Protein AF-A0A7C4DMG1-F1 (afdb_monomer_lite)

Secondary structure (DSSP, 8-state):
-EEEEEEEE-HHHH---SPEEE-SS--TT---SSGGG-TT---TT-EEEEEEEE------GGGSHHHHHHHHHHS-PPPPHHHHHHHHHHHHHHHHHHHHHHHHHHHHHHHHS-HHHHHHHHHHHHHHHHHHHHHHHHHHHHHHHTT----GGGGGHHHHHHHHHHHHHHHHHHHHHHHHH-TTHHHHHHHHHHHHHHHSTTSS-GGGS-HHHHHHHHT-TTHHHHHHHHIIIII-SPPPHHHHHHHHHHHHHHHHHHHHHHHHHHHHHTT--

Radius of gyration: 32.87 Å; chains: 1; bounding box: 74×51×90 Å

Structure (mmCIF, N/CA/C/O backbone):
data_AF-A0A7C4DMG1-F1
#
_entry.id   AF-A0A7C4DMG1-F1
#
loop_
_atom_site.group_PDB
_atom_site.id
_atom_site.type_symbol
_atom_site.label_atom_id
_atom_site.label_alt_id
_atom_site.label_comp_id
_atom_site.label_asym_id
_atom_site.label_entity_id
_atom_site.label_seq_id
_atom_site.pdbx_PDB_ins_code
_atom_site.Cartn_x
_atom_site.Cartn_y
_atom_site.Cartn_z
_atom_site.occupancy
_atom_site.B_iso_or_equiv
_atom_site.auth_seq_id
_atom_site.auth_comp_id
_atom_site.auth_asym_id
_atom_site.auth_atom_id
_atom_site.pdbx_PDB_model_num
ATOM 1 N N . LEU A 1 1 ? 40.667 8.056 -50.341 1.00 66.62 1 LEU A N 1
ATOM 2 C CA . LEU A 1 1 ? 41.515 8.395 -49.179 1.00 66.62 1 LEU A CA 1
ATOM 3 C C . LEU A 1 1 ? 42.950 8.459 -49.687 1.00 66.62 1 LEU A C 1
ATOM 5 O O . LEU A 1 1 ? 43.315 7.579 -50.448 1.00 66.62 1 LEU A O 1
ATOM 9 N N . ASN A 1 2 ? 43.738 9.471 -49.340 1.00 77.06 2 ASN A N 1
ATOM 10 C CA . ASN A 1 2 ? 45.193 9.436 -49.491 1.00 77.06 2 ASN A CA 1
ATOM 11 C C . ASN A 1 2 ? 45.777 9.441 -48.077 1.00 77.06 2 ASN A C 1
ATOM 13 O O . ASN A 1 2 ? 45.468 10.367 -47.337 1.00 77.06 2 ASN A O 1
ATOM 17 N N . ALA A 1 3 ? 46.514 8.411 -47.671 1.00 77.12 3 ALA A N 1
ATOM 18 C CA . ALA A 1 3 ? 46.942 8.217 -46.287 1.00 77.12 3 ALA A CA 1
ATOM 19 C C . ALA A 1 3 ? 48.420 7.824 -46.230 1.00 77.12 3 ALA A C 1
ATOM 21 O O . ALA A 1 3 ? 48.879 7.039 -47.059 1.00 77.12 3 ALA A O 1
ATOM 22 N N . LYS A 1 4 ? 49.146 8.369 -45.251 1.00 77.50 4 LYS A N 1
ATOM 23 C CA . LYS A 1 4 ? 50.531 8.018 -44.934 1.00 77.50 4 LYS A CA 1
ATOM 24 C C . LYS A 1 4 ? 50.594 7.566 -43.477 1.00 77.50 4 LYS A C 1
ATOM 26 O O . LYS A 1 4 ? 50.357 8.385 -42.587 1.00 77.50 4 LYS A O 1
ATOM 31 N N . ASP A 1 5 ? 50.871 6.277 -43.273 1.00 80.06 5 ASP A N 1
ATOM 32 C CA . ASP A 1 5 ? 50.997 5.616 -41.964 1.00 80.06 5 ASP A CA 1
ATOM 33 C C . ASP A 1 5 ? 49.835 5.946 -41.004 1.00 80.06 5 ASP A C 1
ATOM 35 O O . ASP A 1 5 ? 50.047 6.284 -39.838 1.00 80.06 5 ASP A O 1
ATOM 39 N N . LEU A 1 6 ? 48.596 5.941 -41.521 1.00 84.31 6 LEU A N 1
ATOM 40 C CA . LEU A 1 6 ? 47.415 6.403 -40.789 1.00 84.31 6 LEU A CA 1
ATOM 41 C C . LEU A 1 6 ? 46.847 5.297 -39.894 1.00 84.31 6 LEU A C 1
ATOM 43 O O . LEU A 1 6 ? 46.227 4.353 -40.379 1.00 84.31 6 LEU A O 1
ATOM 47 N N . PHE A 1 7 ? 46.955 5.489 -38.582 1.00 84.31 7 PHE A N 1
ATOM 48 C CA . PHE A 1 7 ? 46.347 4.628 -37.570 1.00 84.31 7 PHE A CA 1
ATOM 49 C C . PHE A 1 7 ? 45.184 5.344 -36.900 1.00 84.31 7 PHE A C 1
ATOM 51 O O . PHE A 1 7 ? 45.342 6.437 -36.349 1.00 84.31 7 PHE A O 1
ATOM 58 N N . VAL A 1 8 ? 44.011 4.715 -36.915 1.00 86.62 8 VAL A N 1
ATOM 59 C CA . VAL A 1 8 ? 42.783 5.287 -36.362 1.00 86.62 8 VAL A CA 1
ATOM 60 C C . VAL A 1 8 ? 42.225 4.368 -35.283 1.00 86.62 8 VAL A C 1
ATOM 62 O O . VAL A 1 8 ? 41.934 3.199 -35.523 1.00 86.62 8 VAL A O 1
ATOM 65 N N . SER A 1 9 ? 42.040 4.912 -34.083 1.00 86.44 9 SER A N 1
ATOM 66 C CA . SER A 1 9 ? 41.340 4.243 -32.992 1.00 86.44 9 SER A CA 1
ATOM 67 C C . SER A 1 9 ? 39.836 4.442 -33.142 1.00 86.44 9 SER A C 1
ATOM 69 O O . SER A 1 9 ? 39.337 5.569 -33.106 1.00 86.44 9 SER A O 1
ATOM 71 N N . GLN A 1 10 ? 39.112 3.334 -33.291 1.00 86.12 10 GLN A N 1
ATOM 72 C CA . GLN A 1 10 ? 37.651 3.300 -33.381 1.00 86.12 10 GLN A CA 1
ATOM 73 C C . GLN A 1 10 ? 36.997 2.788 -32.088 1.00 86.12 10 GLN A C 1
ATOM 75 O O . GLN A 1 10 ? 35.828 2.411 -32.101 1.00 86.12 10 GLN A O 1
ATOM 80 N N . ALA A 1 11 ? 37.719 2.833 -30.960 1.00 80.75 11 ALA A N 1
ATOM 81 C CA . ALA A 1 11 ? 37.277 2.288 -29.674 1.00 80.75 11 ALA A CA 1
ATOM 82 C C . ALA A 1 11 ? 35.900 2.804 -29.222 1.00 80.75 11 ALA A C 1
ATOM 84 O O . ALA A 1 11 ? 35.140 2.073 -28.599 1.00 80.75 11 ALA A O 1
ATOM 85 N N . MET A 1 12 ? 35.546 4.041 -29.581 1.00 74.19 12 MET A N 1
ATOM 8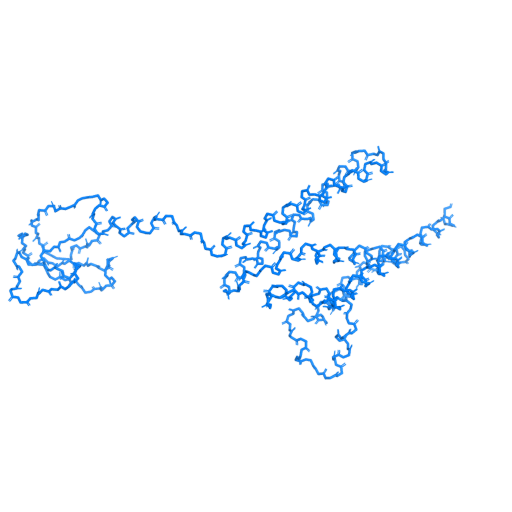6 C CA . MET A 1 12 ? 34.242 4.637 -29.263 1.00 74.19 12 MET A CA 1
ATOM 87 C C . MET A 1 12 ? 33.064 4.032 -30.045 1.00 74.19 12 MET A C 1
ATOM 89 O O . MET A 1 12 ? 31.924 4.176 -29.619 1.00 74.19 12 MET A O 1
ATOM 93 N N . LEU A 1 13 ? 33.319 3.391 -31.189 1.00 75.38 13 LEU A N 1
ATOM 94 C CA . LEU A 1 13 ? 32.296 2.837 -32.084 1.00 75.38 13 LEU A CA 1
ATOM 95 C C . LEU A 1 13 ? 32.261 1.303 -32.041 1.00 75.38 13 LEU A C 1
ATOM 97 O O . LEU A 1 13 ? 31.185 0.726 -32.150 1.00 75.38 13 LEU A O 1
ATOM 101 N N . THR A 1 14 ? 33.419 0.651 -31.893 1.00 76.12 14 THR A N 1
ATOM 102 C CA . THR A 1 14 ? 33.546 -0.819 -31.907 1.00 76.12 14 THR A CA 1
ATOM 103 C C . THR A 1 14 ? 33.810 -1.416 -30.524 1.00 76.12 14 THR A C 1
ATOM 105 O O . THR A 1 14 ? 33.612 -2.610 -30.330 1.00 76.12 14 THR A O 1
ATOM 108 N N . GLY A 1 15 ? 34.266 -0.614 -29.554 1.00 73.81 15 GLY A N 1
ATOM 109 C CA . GLY A 1 15 ? 34.735 -1.095 -28.248 1.00 73.81 15 GLY A CA 1
ATOM 110 C C . GLY A 1 15 ? 36.134 -1.725 -28.272 1.00 73.81 15 GLY A C 1
ATOM 111 O O . GLY A 1 15 ? 36.677 -2.056 -27.218 1.00 73.81 15 GLY A O 1
ATOM 112 N N . GLU A 1 16 ? 36.754 -1.863 -29.445 1.00 79.62 16 GLU A N 1
ATOM 113 C CA . GLU A 1 16 ? 38.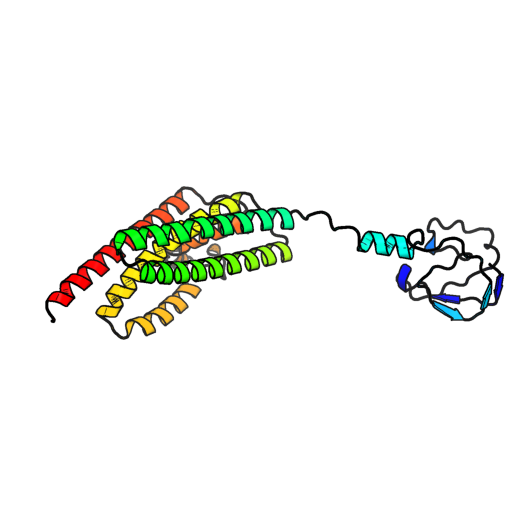086 -2.447 -29.582 1.00 79.62 16 GLU A CA 1
ATOM 114 C C . GLU A 1 16 ? 39.176 -1.392 -29.370 1.00 79.62 16 GLU A C 1
ATOM 116 O O . GLU A 1 16 ? 39.156 -0.306 -29.947 1.00 79.62 16 GLU A O 1
ATOM 121 N N . SER A 1 17 ? 40.156 -1.707 -28.521 1.00 78.44 17 SER A N 1
ATOM 122 C CA . SER A 1 17 ? 41.216 -0.757 -28.147 1.00 78.44 17 SER A CA 1
ATOM 123 C C . SER A 1 17 ? 42.386 -0.718 -29.135 1.00 78.44 17 SER A C 1
ATOM 125 O O . SER A 1 17 ? 43.244 0.156 -29.026 1.00 78.44 17 SER A O 1
ATOM 127 N N . ILE A 1 18 ? 42.441 -1.656 -30.084 1.00 83.44 18 ILE A N 1
ATOM 128 C CA . ILE A 1 18 ? 43.544 -1.773 -31.040 1.00 83.44 18 ILE A CA 1
ATOM 129 C C . ILE A 1 18 ? 43.292 -0.808 -32.210 1.00 83.44 18 ILE A C 1
ATOM 131 O O . ILE A 1 18 ? 42.245 -0.895 -32.852 1.00 83.44 18 ILE A O 1
ATOM 135 N N . PRO A 1 19 ? 44.214 0.130 -32.501 1.00 81.94 19 PRO A N 1
ATOM 136 C CA . PRO A 1 19 ? 44.080 1.016 -33.651 1.00 81.94 19 PRO A CA 1
ATOM 137 C C . PRO A 1 19 ? 44.127 0.236 -34.966 1.00 81.94 19 PRO A C 1
ATOM 139 O O . PRO A 1 19 ? 44.986 -0.624 -35.152 1.00 81.94 19 PRO A O 1
ATOM 142 N N . ILE A 1 20 ? 43.232 0.581 -35.890 1.00 83.31 20 ILE A N 1
ATOM 143 C CA . ILE A 1 20 ? 43.155 -0.031 -37.217 1.00 83.31 20 ILE A CA 1
ATOM 144 C C . ILE A 1 20 ? 43.922 0.858 -38.197 1.00 83.31 20 ILE A C 1
ATOM 146 O O . ILE A 1 20 ? 43.721 2.078 -38.232 1.00 83.31 20 ILE A O 1
ATOM 150 N N . GLU A 1 21 ? 44.799 0.250 -38.990 1.00 83.81 21 GLU A N 1
ATOM 151 C CA . GLU A 1 21 ? 45.528 0.933 -40.058 1.00 83.81 21 GLU A CA 1
ATOM 152 C C . GLU A 1 21 ? 44.601 1.218 -41.250 1.00 83.81 21 GLU A C 1
ATOM 154 O O . GLU A 1 21 ? 43.753 0.397 -41.608 1.00 83.81 21 GLU A O 1
ATOM 159 N N . LYS A 1 22 ? 44.721 2.410 -41.845 1.00 84.31 22 LYS A N 1
ATOM 160 C CA . LYS A 1 22 ? 43.879 2.846 -42.965 1.00 84.31 22 LYS A CA 1
ATOM 161 C C . LYS A 1 22 ? 44.688 3.009 -44.246 1.00 84.31 22 LYS A C 1
ATOM 163 O O . LYS A 1 22 ? 45.670 3.749 -44.281 1.00 84.31 22 LYS A O 1
ATOM 168 N N . PHE A 1 23 ? 44.206 2.396 -45.327 1.00 80.94 23 PHE A N 1
ATOM 169 C CA . PHE A 1 23 ? 44.880 2.370 -46.625 1.00 80.94 23 PHE A CA 1
ATOM 170 C C . PHE A 1 23 ? 44.145 3.204 -47.687 1.00 80.94 23 PHE A C 1
ATOM 172 O O . PHE A 1 23 ? 42.912 3.257 -47.709 1.00 80.94 23 PHE A O 1
ATOM 179 N N . PRO A 1 24 ? 44.878 3.853 -48.613 1.00 75.31 24 PRO A N 1
ATOM 180 C CA . PRO A 1 24 ? 44.281 4.640 -49.691 1.00 75.31 24 PRO A CA 1
ATOM 181 C C . PRO A 1 24 ? 43.518 3.789 -50.720 1.00 75.31 24 PRO A C 1
ATOM 183 O O . PRO A 1 24 ? 42.545 4.262 -51.310 1.00 75.31 24 PRO A O 1
ATOM 186 N N . VAL A 1 25 ? 43.935 2.533 -50.905 1.00 73.06 25 VAL A N 1
ATOM 187 C CA . VAL A 1 25 ? 43.300 1.525 -51.763 1.00 73.06 25 VAL A CA 1
ATOM 188 C C . VAL A 1 25 ? 43.102 0.267 -50.923 1.00 73.06 25 VAL A C 1
ATOM 190 O O . VAL A 1 25 ? 44.018 -0.134 -50.211 1.00 73.06 25 VAL A O 1
ATOM 193 N N . SER A 1 26 ? 41.914 -0.341 -50.988 1.00 65.62 26 SER A N 1
ATOM 194 C CA . SER A 1 26 ? 41.634 -1.581 -50.256 1.00 65.62 26 SER A CA 1
ATOM 195 C C . SER A 1 26 ? 42.612 -2.668 -50.709 1.00 65.62 26 SER A C 1
ATOM 197 O O . SER A 1 26 ? 42.692 -2.908 -51.919 1.00 65.62 26 SER A O 1
ATOM 199 N N . PRO A 1 27 ? 43.307 -3.362 -49.793 1.00 60.81 27 PRO A N 1
ATOM 200 C CA . PRO A 1 27 ? 44.018 -4.581 -50.142 1.00 60.81 27 PRO A CA 1
ATOM 201 C C . PRO A 1 27 ? 43.011 -5.549 -50.772 1.00 60.81 27 PRO A C 1
ATOM 203 O O . PRO A 1 27 ? 41.947 -5.825 -50.206 1.00 60.81 27 PRO A O 1
ATOM 206 N N . ALA A 1 28 ? 43.289 -5.974 -52.000 1.00 54.25 28 ALA A N 1
ATOM 207 C CA . ALA A 1 28 ? 42.405 -6.828 -52.774 1.00 54.25 28 ALA A CA 1
ATOM 208 C C . ALA A 1 28 ? 42.381 -8.233 -52.157 1.00 54.25 28 ALA A C 1
ATOM 210 O O . ALA A 1 28 ? 43.188 -9.054 -52.552 1.00 54.25 28 ALA A O 1
ATOM 211 N N . GLU A 1 29 ? 41.504 -8.471 -51.168 1.00 52.91 29 GLU A N 1
ATOM 212 C CA . GLU A 1 29 ? 40.994 -9.806 -50.773 1.00 52.91 29 GLU A CA 1
ATOM 213 C C . GLU A 1 29 ? 40.015 -9.799 -49.581 1.00 52.91 29 GLU A C 1
ATOM 215 O O . GLU A 1 29 ? 39.310 -10.784 -49.369 1.00 52.91 29 GLU A O 1
ATOM 220 N N . LYS A 1 30 ? 39.868 -8.700 -48.826 1.00 54.81 30 LYS A N 1
ATOM 221 C CA . LYS A 1 30 ? 38.923 -8.641 -47.694 1.00 54.81 30 LYS A CA 1
ATOM 222 C C . LYS A 1 30 ? 37.664 -7.840 -48.028 1.00 54.81 30 LYS A C 1
ATOM 224 O O . LYS A 1 30 ? 37.603 -6.631 -47.828 1.00 54.81 30 LYS A O 1
ATOM 229 N N . ARG A 1 31 ? 36.609 -8.521 -48.483 1.00 52.84 31 ARG A N 1
ATOM 230 C CA . ARG A 1 31 ? 35.235 -8.000 -48.363 1.00 52.84 31 ARG A CA 1
ATOM 231 C C . ARG A 1 31 ? 34.769 -8.230 -46.923 1.00 52.84 31 ARG A C 1
ATOM 233 O O . ARG A 1 31 ? 34.183 -9.271 -46.642 1.00 52.84 31 ARG A O 1
ATOM 240 N N . SER A 1 32 ? 35.064 -7.305 -46.007 1.00 58.31 32 SER A N 1
ATOM 241 C CA . SER A 1 32 ? 34.432 -7.362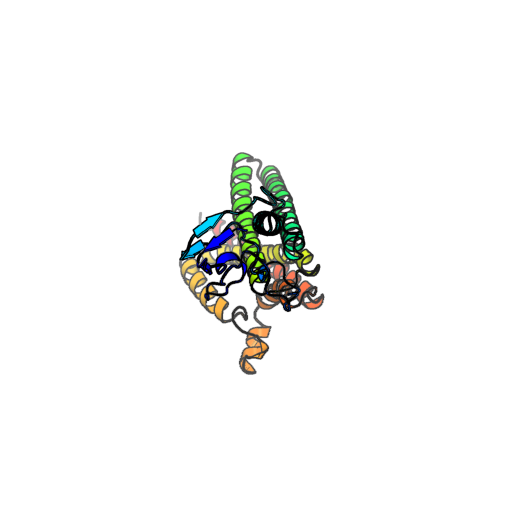 -44.681 1.00 58.31 32 SER A CA 1
ATOM 242 C C . SER A 1 32 ? 32.932 -7.077 -44.814 1.00 58.31 32 SER A C 1
ATOM 244 O O . SER A 1 32 ? 32.528 -6.189 -45.566 1.00 58.31 32 SER A O 1
ATOM 246 N N . ALA A 1 33 ? 32.110 -7.856 -44.108 1.00 59.31 33 ALA A N 1
ATOM 247 C CA . ALA A 1 33 ? 30.657 -7.690 -44.063 1.00 59.31 33 ALA A CA 1
ATOM 248 C C . ALA A 1 33 ? 30.229 -6.478 -43.214 1.00 59.31 33 ALA A C 1
ATOM 250 O O . ALA A 1 33 ? 29.132 -5.954 -43.401 1.00 59.31 33 ALA A O 1
ATOM 251 N N . ASN A 1 34 ? 31.101 -6.016 -42.312 1.00 68.88 34 ASN A N 1
ATOM 252 C CA . ASN A 1 34 ? 30.831 -4.897 -41.423 1.00 68.88 34 ASN A CA 1
ATOM 253 C C . ASN A 1 34 ? 31.410 -3.598 -41.979 1.00 68.88 34 ASN A C 1
ATOM 255 O O . ASN A 1 34 ? 32.587 -3.511 -42.325 1.00 68.88 34 ASN A O 1
ATOM 259 N N . ALA A 1 35 ? 30.582 -2.553 -41.998 1.00 71.56 35 ALA A N 1
ATOM 260 C CA . ALA A 1 35 ? 30.986 -1.230 -42.462 1.00 71.56 35 ALA A CA 1
ATOM 261 C C . ALA A 1 35 ? 32.134 -0.631 -41.622 1.00 71.56 35 ALA A C 1
ATOM 263 O O . ALA A 1 35 ? 32.981 0.069 -42.170 1.00 71.56 35 ALA A O 1
ATOM 264 N N . LEU A 1 36 ? 32.184 -0.924 -40.316 1.00 74.06 36 LEU A N 1
ATOM 265 C CA . LEU A 1 36 ? 33.188 -0.394 -39.382 1.00 74.06 36 LEU A CA 1
ATOM 266 C C . LEU A 1 36 ? 34.608 -0.938 -39.640 1.00 74.06 36 LEU A C 1
ATOM 268 O O . LEU A 1 36 ? 35.580 -0.207 -39.452 1.00 74.06 36 LEU A O 1
ATOM 272 N N . ASP A 1 37 ? 34.720 -2.146 -40.196 1.00 73.81 37 ASP A N 1
ATOM 273 C CA . ASP A 1 37 ? 36.000 -2.816 -40.474 1.00 73.81 37 ASP A CA 1
ATOM 274 C C . ASP A 1 37 ? 36.654 -2.349 -41.782 1.00 73.81 37 ASP A C 1
ATOM 276 O O . ASP A 1 37 ? 37.728 -2.817 -42.160 1.00 73.81 37 ASP A O 1
ATOM 280 N N . LEU A 1 38 ? 36.011 -1.441 -42.521 1.00 78.00 38 LEU A N 1
ATOM 281 C CA . LEU A 1 38 ? 36.540 -0.961 -43.790 1.00 78.00 38 LEU A CA 1
ATOM 282 C C . LEU A 1 38 ? 37.801 -0.120 -43.561 1.00 78.00 38 LEU A C 1
ATOM 284 O O . LEU A 1 38 ? 37.768 0.984 -43.009 1.00 78.00 38 LEU A O 1
ATOM 288 N N . GLU A 1 39 ? 38.929 -0.627 -44.050 1.00 79.56 39 GLU A N 1
ATOM 289 C CA . GLU A 1 39 ? 40.256 -0.004 -43.948 1.00 79.56 39 GLU A CA 1
ATOM 290 C C . GLU A 1 39 ? 40.397 1.265 -44.814 1.00 79.56 39 GLU A C 1
ATOM 292 O O . GLU A 1 39 ? 41.365 2.006 -44.691 1.00 79.56 39 GLU A O 1
ATOM 297 N N . THR A 1 40 ? 39.417 1.568 -45.668 1.00 79.75 40 THR A N 1
ATOM 298 C CA . THR A 1 40 ? 39.431 2.725 -46.582 1.00 79.75 40 THR A CA 1
ATOM 299 C C . THR A 1 40 ? 38.555 3.896 -46.118 1.00 79.75 40 THR A C 1
ATOM 301 O O . THR A 1 40 ? 38.576 4.961 -46.743 1.00 79.75 40 THR A O 1
ATOM 304 N N . ILE A 1 41 ? 37.792 3.725 -45.028 1.00 84.31 41 ILE A N 1
ATOM 305 C CA . ILE A 1 41 ? 36.821 4.703 -44.511 1.00 84.31 41 ILE A CA 1
ATOM 306 C C . ILE A 1 41 ? 37.172 5.105 -43.072 1.00 84.31 41 ILE A C 1
ATOM 308 O O . ILE A 1 41 ? 37.548 4.274 -42.240 1.00 84.31 41 ILE A O 1
ATOM 312 N N . CYS A 1 42 ? 37.008 6.397 -42.775 1.00 84.75 42 CYS A N 1
ATOM 313 C CA . CYS A 1 42 ? 37.133 6.966 -41.434 1.00 84.75 42 CYS A CA 1
ATOM 314 C C . CYS A 1 42 ? 35.758 7.418 -40.924 1.00 84.75 42 CYS A C 1
ATOM 316 O O . CYS A 1 42 ? 34.978 8.004 -41.676 1.00 84.75 42 CYS A O 1
ATOM 318 N N . PHE A 1 43 ? 35.477 7.182 -39.641 1.00 87.00 43 PHE A N 1
ATOM 319 C CA . PHE A 1 43 ? 34.194 7.507 -39.015 1.00 87.00 43 PHE A CA 1
ATOM 320 C C . PHE A 1 43 ? 34.329 8.676 -38.038 1.00 87.00 43 PHE A C 1
ATOM 322 O O . PHE A 1 43 ? 35.334 8.812 -37.338 1.00 87.00 43 PHE A O 1
ATOM 329 N N . MET A 1 44 ? 33.297 9.513 -37.955 1.00 81.75 44 MET A N 1
ATOM 330 C CA . MET A 1 44 ? 33.196 10.548 -36.925 1.00 81.75 44 MET A CA 1
ATOM 331 C C . MET A 1 44 ? 33.172 9.902 -35.528 1.00 81.75 44 MET A C 1
ATOM 333 O O . MET A 1 44 ? 32.455 8.926 -35.323 1.00 81.75 44 MET A O 1
ATOM 337 N N . GLY A 1 45 ? 33.957 10.431 -34.584 1.00 76.88 45 GLY A N 1
ATOM 338 C CA . GLY A 1 45 ? 34.127 9.844 -33.244 1.00 76.88 45 GLY A CA 1
ATOM 339 C C . GLY A 1 45 ? 35.302 8.864 -33.118 1.00 76.88 45 GLY A C 1
ATOM 340 O O . GLY A 1 45 ? 35.509 8.301 -32.047 1.00 76.88 45 GLY A O 1
ATOM 341 N N . SER A 1 46 ? 36.085 8.676 -34.184 1.00 86.12 46 SER A N 1
ATOM 342 C CA . SER A 1 46 ? 37.366 7.964 -34.133 1.00 86.12 46 SER A CA 1
ATOM 343 C C . SER A 1 46 ? 38.541 8.932 -33.947 1.00 86.12 46 SER A C 1
ATOM 345 O O . SER A 1 46 ? 38.496 10.067 -34.422 1.00 86.12 46 SER A O 1
ATOM 347 N N . ASN A 1 47 ? 39.587 8.490 -33.246 1.00 86.62 47 ASN A N 1
ATOM 348 C CA . ASN A 1 47 ? 40.769 9.302 -32.945 1.00 86.62 47 ASN A CA 1
ATOM 349 C C . ASN A 1 47 ? 41.951 8.874 -33.815 1.00 86.62 47 ASN A C 1
ATOM 351 O O . ASN A 1 47 ? 42.267 7.687 -33.892 1.00 86.62 47 ASN A O 1
ATOM 355 N N . VAL A 1 48 ? 42.637 9.834 -34.436 1.00 87.75 48 VAL A N 1
ATOM 356 C CA . VAL A 1 48 ? 43.884 9.567 -35.167 1.00 87.75 48 VAL A CA 1
ATOM 357 C C . VAL A 1 48 ? 45.008 9.369 -34.151 1.00 87.75 48 VAL A C 1
ATOM 359 O O . VAL A 1 48 ? 45.302 10.269 -33.370 1.00 87.75 48 VAL A O 1
ATOM 362 N N . VAL A 1 49 ? 45.611 8.182 -34.147 1.00 85.81 49 VAL A N 1
ATOM 363 C CA . VAL A 1 49 ? 46.708 7.813 -33.239 1.00 85.81 49 VAL A CA 1
ATOM 364 C C . VAL A 1 49 ? 48.058 8.195 -33.843 1.00 85.81 49 VAL A C 1
ATOM 366 O O . VAL A 1 49 ? 48.947 8.648 -33.128 1.00 85.81 49 VAL A O 1
ATOM 369 N N . SER A 1 50 ? 48.211 8.031 -35.158 1.00 84.06 50 SER A N 1
ATOM 370 C CA . SER A 1 50 ? 49.423 8.391 -35.898 1.00 84.06 50 SER A CA 1
ATOM 371 C C . SER A 1 50 ? 49.115 8.572 -37.387 1.00 84.06 50 SER A C 1
ATOM 373 O O . SER A 1 50 ? 48.116 8.043 -37.878 1.00 84.06 50 SER A O 1
ATOM 375 N N . GLY A 1 51 ? 49.976 9.310 -38.091 1.00 86.75 51 GLY A N 1
ATOM 376 C CA . GLY A 1 51 ? 49.916 9.514 -39.539 1.00 86.75 51 GLY A CA 1
ATOM 377 C C . GLY A 1 51 ? 49.123 10.738 -39.988 1.00 86.75 51 GLY A C 1
ATOM 378 O O . GLY A 1 51 ? 48.655 11.555 -39.193 1.00 86.75 51 GLY A O 1
ATOM 379 N N . SER A 1 52 ? 48.989 10.882 -41.304 1.00 83.12 52 SER A N 1
ATOM 380 C CA . SER A 1 52 ? 48.188 11.939 -41.920 1.00 83.12 52 SER A CA 1
ATOM 381 C C . SER A 1 52 ? 47.419 11.407 -43.118 1.00 83.12 52 SER A C 1
ATOM 383 O O . SER A 1 52 ? 47.857 10.485 -43.809 1.00 83.12 52 SER A O 1
ATOM 385 N N . ALA A 1 53 ? 46.239 11.975 -43.359 1.00 85.94 53 ALA A N 1
ATOM 386 C CA . ALA A 1 53 ? 45.424 11.588 -44.494 1.00 85.94 53 ALA A CA 1
ATOM 387 C C . ALA A 1 53 ? 44.597 12.746 -45.048 1.00 85.94 53 ALA A C 1
ATOM 389 O O . ALA A 1 53 ? 44.140 13.623 -44.319 1.00 85.94 53 ALA A O 1
ATOM 390 N N . THR A 1 54 ? 44.363 12.706 -46.355 1.00 84.88 54 THR A N 1
ATOM 391 C CA . THR A 1 54 ? 43.385 13.527 -47.060 1.00 84.88 54 THR A CA 1
ATOM 392 C C . THR A 1 54 ? 42.225 12.632 -47.484 1.00 84.88 54 THR A C 1
ATOM 394 O O . THR A 1 54 ? 42.395 11.658 -48.221 1.00 84.88 54 THR A O 1
ATOM 397 N N . ALA A 1 55 ? 41.029 12.948 -47.002 1.00 83.88 55 ALA A N 1
ATOM 398 C CA . ALA A 1 55 ? 39.814 12.187 -47.260 1.00 83.88 55 ALA A CA 1
ATOM 399 C C . ALA A 1 55 ? 38.757 13.073 -47.922 1.00 83.88 55 ALA A C 1
ATOM 401 O O . ALA A 1 55 ? 38.771 14.292 -47.767 1.00 83.88 55 ALA A O 1
ATOM 402 N N . ILE A 1 56 ? 37.824 12.442 -48.630 1.00 86.56 56 ILE A N 1
ATOM 403 C CA . ILE A 1 56 ? 36.605 13.101 -49.097 1.00 86.56 56 ILE A CA 1
ATOM 404 C C . ILE A 1 56 ? 35.520 12.803 -48.069 1.00 86.56 56 ILE A C 1
ATOM 406 O O . ILE A 1 56 ? 35.387 11.665 -47.615 1.00 86.56 56 ILE A O 1
ATOM 410 N N . VAL A 1 57 ? 34.754 13.823 -47.699 1.00 87.50 57 VAL A N 1
ATOM 411 C CA . VAL A 1 57 ? 33.601 13.655 -46.816 1.00 87.50 57 VAL A CA 1
ATOM 412 C C . VAL A 1 57 ? 32.482 12.987 -47.612 1.00 87.50 57 VAL A C 1
ATOM 414 O O . VAL A 1 57 ? 31.946 13.587 -48.539 1.00 87.50 57 VAL A O 1
ATOM 417 N N . ALA A 1 58 ? 32.156 11.740 -47.271 1.00 85.56 58 ALA A N 1
ATOM 418 C CA . ALA A 1 58 ? 31.111 10.979 -47.957 1.00 85.56 58 ALA A CA 1
ATOM 419 C C . ALA A 1 58 ? 29.701 11.330 -47.454 1.00 85.56 58 ALA A C 1
ATOM 421 O O . ALA A 1 58 ? 28.780 11.463 -48.252 1.00 85.56 58 ALA A O 1
ATOM 422 N N . VAL A 1 59 ? 29.533 11.478 -46.134 1.00 86.56 59 VAL A N 1
ATOM 423 C CA . VAL A 1 59 ? 28.240 11.726 -45.474 1.00 86.56 59 VAL A CA 1
ATOM 424 C C . VAL A 1 59 ? 28.448 12.628 -44.253 1.00 86.56 59 VAL A C 1
ATOM 426 O O . VAL A 1 59 ? 29.455 12.501 -43.555 1.00 86.56 59 VAL A O 1
ATOM 429 N N . THR A 1 60 ? 27.502 13.529 -43.977 1.00 87.50 60 THR A N 1
ATOM 430 C CA . THR A 1 60 ? 27.491 14.419 -42.802 1.00 87.50 60 THR A CA 1
ATOM 431 C C . THR A 1 60 ? 26.139 14.367 -42.077 1.00 87.50 60 THR A C 1
ATOM 433 O O . THR A 1 60 ? 25.138 13.909 -42.623 1.00 87.50 60 THR A O 1
ATOM 436 N N . GLY A 1 61 ? 26.096 14.820 -40.820 1.00 83.31 61 GLY A N 1
ATOM 437 C CA . GLY A 1 61 ? 24.853 14.919 -40.045 1.00 83.31 61 GLY A CA 1
ATOM 438 C C . GLY A 1 61 ? 24.286 13.570 -39.582 1.00 83.31 61 GLY A C 1
ATOM 439 O O . GLY A 1 61 ? 25.031 12.656 -39.225 1.00 83.31 61 GLY A O 1
ATOM 440 N N . SER A 1 62 ? 22.953 13.454 -39.549 1.00 78.75 62 SER A N 1
ATOM 441 C CA . SER A 1 62 ? 22.234 12.284 -39.009 1.00 78.75 62 SER A CA 1
ATOM 442 C C . SER A 1 62 ? 22.344 11.018 -39.858 1.00 78.75 62 SER A C 1
ATOM 444 O O . SER A 1 62 ? 22.022 9.942 -39.371 1.00 78.75 62 SER A O 1
ATOM 446 N N . GLU A 1 63 ? 22.789 11.155 -41.105 1.00 80.88 63 GLU A N 1
ATOM 447 C CA . GLU A 1 63 ? 23.038 10.045 -42.033 1.00 80.88 63 GLU A CA 1
ATOM 448 C C . GLU A 1 63 ? 24.398 9.364 -41.771 1.00 80.88 63 GLU A C 1
ATOM 450 O O . GLU A 1 63 ? 24.725 8.343 -42.371 1.00 80.88 63 GLU A O 1
ATOM 455 N N . THR A 1 64 ? 25.226 9.917 -40.874 1.00 86.69 64 THR A N 1
ATOM 456 C CA . THR A 1 64 ? 26.477 9.271 -40.448 1.00 86.69 64 THR A CA 1
ATOM 457 C C . THR A 1 64 ? 26.194 8.101 -39.507 1.00 86.69 64 THR A C 1
ATOM 459 O O . THR A 1 64 ? 25.214 8.115 -38.772 1.00 86.69 64 THR A O 1
ATOM 462 N N . TYR A 1 65 ? 27.095 7.118 -39.448 1.00 81.75 65 TYR A N 1
ATOM 463 C CA . TYR A 1 65 ? 26.961 5.967 -38.543 1.00 81.75 65 TYR A CA 1
ATOM 464 C C . TYR A 1 65 ? 26.838 6.389 -37.064 1.00 81.75 65 TYR A C 1
ATOM 466 O O . TYR A 1 65 ? 26.001 5.881 -36.324 1.00 81.75 65 TYR A O 1
ATOM 474 N N . PHE A 1 66 ? 27.619 7.395 -36.654 1.00 82.25 66 PHE A N 1
ATOM 475 C CA . PHE A 1 66 ? 27.511 8.013 -35.330 1.00 82.25 66 PHE A CA 1
ATOM 476 C C . PHE A 1 66 ? 26.162 8.725 -35.136 1.00 82.25 66 PHE A C 1
ATOM 478 O O . PHE A 1 66 ? 25.540 8.593 -34.086 1.00 82.25 66 PHE A O 1
ATOM 485 N N . GLY A 1 67 ? 25.677 9.440 -36.157 1.00 81.06 67 GLY A N 1
ATOM 486 C CA . GLY A 1 67 ? 24.368 10.097 -36.151 1.00 81.06 67 GLY A CA 1
ATOM 487 C C . GLY A 1 67 ? 23.188 9.122 -36.085 1.00 81.06 67 GLY A C 1
ATOM 488 O O . GLY A 1 67 ? 22.222 9.394 -35.375 1.00 81.06 67 GLY A O 1
ATOM 489 N N . ALA A 1 68 ? 23.283 7.973 -36.757 1.00 80.69 68 ALA A N 1
ATOM 490 C CA . ALA A 1 68 ? 22.292 6.903 -36.709 1.00 80.69 68 ALA A CA 1
ATOM 491 C C . ALA A 1 68 ? 22.242 6.253 -35.319 1.00 80.69 68 ALA A C 1
ATOM 493 O O . ALA A 1 68 ? 21.163 6.158 -34.740 1.00 80.69 68 ALA A O 1
ATOM 494 N N . MET A 1 69 ? 23.400 5.927 -34.728 1.00 77.56 69 MET A N 1
ATOM 495 C CA . MET A 1 69 ? 23.467 5.424 -33.349 1.00 77.56 69 MET A CA 1
ATOM 496 C C . MET A 1 69 ? 22.947 6.451 -32.337 1.00 77.56 69 MET A C 1
ATOM 498 O O . MET A 1 69 ? 22.164 6.113 -31.454 1.00 77.56 69 MET A O 1
ATOM 502 N N . ALA A 1 70 ? 23.312 7.728 -32.487 1.00 76.19 70 ALA A N 1
ATOM 503 C CA . ALA A 1 70 ? 22.795 8.798 -31.638 1.00 76.19 70 ALA A CA 1
ATOM 504 C C . ALA A 1 70 ? 21.269 8.951 -31.768 1.00 76.19 70 ALA A C 1
ATOM 506 O O . ALA A 1 70 ? 20.590 9.171 -30.764 1.00 76.19 70 ALA A O 1
ATOM 507 N N . ARG A 1 71 ? 20.712 8.803 -32.978 1.00 75.00 71 ARG A N 1
ATOM 508 C CA . ARG A 1 71 ? 19.263 8.828 -33.229 1.00 75.00 71 ARG A CA 1
ATOM 509 C C . ARG A 1 71 ? 18.559 7.608 -32.643 1.00 75.00 71 ARG A C 1
ATOM 511 O O . ARG A 1 71 ? 17.454 7.763 -32.145 1.00 75.00 71 ARG A O 1
ATOM 518 N N . GLU A 1 72 ? 19.175 6.435 -32.669 1.00 70.81 72 GLU A N 1
ATOM 519 C CA . GLU A 1 72 ? 18.610 5.215 -32.088 1.00 70.81 72 GLU A CA 1
ATOM 520 C C . GLU A 1 72 ? 18.604 5.269 -30.554 1.00 70.81 72 GLU A C 1
ATOM 522 O O . GLU A 1 72 ? 17.600 4.945 -29.926 1.00 70.81 72 GLU A O 1
ATOM 527 N N . ILE A 1 73 ? 19.662 5.819 -29.949 1.00 67.25 73 ILE A N 1
ATOM 528 C CA . ILE A 1 73 ? 19.718 6.108 -28.506 1.00 67.25 73 ILE A CA 1
ATOM 529 C C . ILE A 1 73 ? 18.715 7.208 -28.111 1.00 67.25 73 ILE A C 1
ATOM 531 O O . ILE A 1 73 ? 18.142 7.161 -27.021 1.00 67.25 73 ILE A O 1
ATOM 535 N N . SER A 1 74 ? 18.492 8.192 -28.989 1.00 66.44 74 SER A N 1
ATOM 536 C CA . SER A 1 74 ? 17.544 9.300 -28.774 1.00 66.44 74 SER A CA 1
ATOM 537 C C . SER A 1 74 ? 16.109 8.977 -29.204 1.00 66.44 74 SER A C 1
ATOM 539 O O . SER A 1 74 ? 15.206 9.783 -28.975 1.00 66.44 74 SER A O 1
ATOM 541 N N . GLY A 1 75 ? 15.883 7.830 -29.849 1.00 64.38 75 GLY A N 1
ATOM 542 C CA . GLY A 1 75 ? 14.564 7.384 -30.268 1.00 64.38 75 GLY A CA 1
ATOM 543 C C . GLY A 1 75 ? 13.703 7.171 -29.033 1.00 64.38 75 GLY A C 1
ATOM 544 O O . GLY A 1 75 ? 14.144 6.540 -28.072 1.00 64.38 75 GLY A O 1
ATOM 545 N N . ALA A 1 76 ? 12.492 7.737 -29.031 1.00 58.00 76 ALA A N 1
ATOM 546 C CA . ALA A 1 76 ? 11.569 7.621 -27.909 1.00 58.00 76 ALA A CA 1
ATOM 547 C C . ALA A 1 76 ? 11.441 6.144 -27.513 1.00 58.00 76 ALA A C 1
ATOM 549 O O . ALA A 1 76 ? 10.963 5.329 -28.306 1.00 58.00 76 ALA A O 1
ATOM 550 N N . ARG A 1 77 ? 11.918 5.797 -26.309 1.00 58.31 77 ARG A N 1
ATOM 551 C CA . ARG A 1 77 ? 11.841 4.428 -25.794 1.00 58.31 77 ARG A CA 1
ATOM 552 C C . ARG A 1 77 ? 10.380 3.974 -25.898 1.00 58.31 77 ARG A C 1
ATOM 554 O O . ARG A 1 77 ? 9.509 4.697 -25.406 1.00 58.31 77 ARG A O 1
ATOM 561 N N . PRO A 1 78 ? 10.081 2.832 -26.540 1.00 61.09 78 PRO A N 1
ATOM 562 C CA . PRO A 1 78 ? 8.719 2.323 -26.564 1.00 61.09 78 PRO A CA 1
ATOM 563 C C . PRO A 1 78 ? 8.248 2.108 -25.122 1.00 61.09 78 PRO A C 1
ATOM 565 O O . PRO A 1 78 ? 9.023 1.643 -24.284 1.00 61.09 78 PRO A O 1
ATOM 568 N N . LEU A 1 79 ? 6.993 2.478 -24.838 1.00 62.22 79 LEU A N 1
ATOM 569 C CA . LEU A 1 79 ? 6.390 2.331 -23.511 1.00 62.22 79 LEU A CA 1
ATOM 570 C C . LEU A 1 79 ? 6.582 0.896 -23.025 1.00 62.22 79 LEU A C 1
ATOM 572 O O . LEU A 1 79 ? 6.127 -0.060 -23.660 1.00 62.22 79 LEU A O 1
ATOM 576 N N . THR A 1 80 ? 7.266 0.747 -21.898 1.00 74.25 80 THR A N 1
ATOM 577 C CA . THR A 1 80 ? 7.499 -0.564 -21.310 1.00 74.25 80 THR A CA 1
ATOM 578 C C . THR A 1 80 ? 6.191 -1.112 -20.733 1.00 74.25 80 THR A C 1
ATOM 580 O O . THR A 1 80 ? 5.271 -0.373 -20.369 1.00 74.25 80 THR A O 1
ATOM 583 N N . SER A 1 81 ? 6.082 -2.437 -20.615 1.00 67.38 81 SER A N 1
ATOM 584 C CA . SER A 1 81 ? 4.972 -3.075 -19.888 1.00 67.38 81 SER A CA 1
ATOM 585 C C . SER A 1 81 ? 4.865 -2.570 -18.444 1.00 67.38 81 SER A C 1
ATOM 587 O O . SER A 1 81 ? 3.769 -2.515 -17.883 1.00 67.38 81 SER A O 1
ATOM 589 N N . PHE A 1 82 ? 5.988 -2.125 -17.879 1.00 68.81 82 PHE A N 1
ATOM 590 C CA . PHE A 1 82 ? 6.049 -1.412 -16.616 1.00 68.81 82 PHE A CA 1
ATOM 591 C C . PHE A 1 82 ? 5.387 -0.037 -16.680 1.00 68.81 82 PHE A C 1
ATOM 593 O O . PHE A 1 82 ? 4.521 0.219 -15.851 1.00 68.81 82 PHE A O 1
ATOM 600 N N . ASP A 1 83 ? 5.705 0.799 -17.674 1.00 73.19 83 ASP A N 1
ATOM 601 C CA . ASP A 1 83 ? 5.100 2.132 -17.833 1.00 73.19 83 ASP A CA 1
ATOM 602 C C . ASP A 1 83 ? 3.569 2.046 -17.918 1.00 73.19 83 ASP A C 1
ATOM 604 O O . ASP A 1 83 ? 2.846 2.830 -17.302 1.00 73.19 83 ASP A O 1
ATOM 608 N N . MET A 1 84 ? 3.048 1.036 -18.619 1.00 71.69 84 MET A N 1
ATOM 609 C CA . MET A 1 84 ? 1.606 0.787 -18.687 1.00 71.69 84 MET A CA 1
ATOM 610 C C . MET A 1 84 ? 1.023 0.292 -17.353 1.00 71.69 84 MET A C 1
ATOM 612 O O . MET A 1 84 ? -0.077 0.705 -16.970 1.00 71.69 84 MET A O 1
ATOM 616 N N . GLY A 1 85 ? 1.743 -0.583 -16.645 1.00 71.56 85 GLY A N 1
ATOM 617 C CA . GLY A 1 85 ? 1.346 -1.122 -15.344 1.00 71.56 85 GLY A CA 1
ATOM 618 C C . GLY A 1 85 ? 1.327 -0.059 -14.246 1.00 71.56 85 GLY A C 1
ATOM 619 O O . GLY A 1 85 ? 0.303 0.129 -13.586 1.00 71.56 85 GLY A O 1
ATOM 620 N N . ILE A 1 86 ? 2.421 0.692 -14.099 1.00 77.75 86 ILE A N 1
ATOM 621 C CA . ILE A 1 86 ? 2.545 1.771 -13.119 1.00 77.75 86 ILE A CA 1
ATOM 622 C C . ILE A 1 86 ? 1.554 2.891 -13.410 1.00 77.75 86 ILE A C 1
ATOM 624 O O . ILE A 1 86 ? 0.881 3.337 -12.491 1.00 77.75 86 ILE A O 1
ATOM 628 N N . ASN A 1 87 ? 1.368 3.297 -14.670 1.00 81.06 87 ASN A N 1
ATOM 629 C CA . ASN A 1 87 ? 0.412 4.352 -14.996 1.00 81.06 87 ASN A CA 1
ATOM 630 C C . ASN A 1 87 ? -1.019 3.948 -14.602 1.00 81.06 87 ASN A C 1
ATOM 632 O O . ASN A 1 87 ? -1.767 4.758 -14.060 1.00 81.06 87 ASN A O 1
ATOM 636 N N . ARG A 1 88 ? -1.394 2.674 -14.786 1.00 79.50 88 ARG A N 1
ATOM 637 C CA . ARG A 1 88 ? -2.709 2.164 -14.370 1.00 79.50 88 ARG A CA 1
ATOM 638 C C . ARG A 1 88 ? -2.875 2.155 -12.849 1.00 79.50 88 ARG A C 1
ATOM 640 O O . ARG A 1 88 ? -3.915 2.595 -12.361 1.00 79.50 88 ARG A O 1
ATOM 647 N N . VAL A 1 89 ? -1.871 1.678 -12.111 1.00 77.44 89 VAL A N 1
ATOM 648 C CA . VAL A 1 89 ? -1.898 1.643 -10.638 1.00 77.44 89 VAL A CA 1
ATOM 649 C C . VAL A 1 89 ? -1.893 3.060 -10.062 1.00 77.44 89 VAL A C 1
ATOM 651 O O . VAL A 1 89 ? -2.738 3.380 -9.228 1.00 77.44 89 VAL A O 1
ATOM 654 N N . SER A 1 90 ? -1.019 3.937 -10.555 1.00 82.25 90 SER A N 1
ATOM 655 C CA . SER A 1 90 ? -0.925 5.336 -10.132 1.00 82.25 90 SER A CA 1
ATOM 656 C C . SER A 1 90 ? -2.238 6.080 -10.357 1.00 82.25 90 SER A C 1
ATOM 658 O O . SER A 1 90 ? -2.758 6.692 -9.428 1.00 82.25 90 SER A O 1
ATOM 660 N N . TRP A 1 91 ? -2.848 5.973 -11.544 1.00 84.88 91 TRP A N 1
ATOM 661 C CA . TRP A 1 91 ? -4.148 6.604 -11.800 1.00 84.88 91 TRP A CA 1
ATOM 662 C C . TRP A 1 91 ? -5.281 6.024 -10.959 1.00 84.88 91 TRP A C 1
ATOM 664 O O . TRP A 1 91 ? -6.187 6.759 -10.568 1.00 84.88 91 TRP A O 1
ATOM 674 N N . MET A 1 92 ? -5.251 4.724 -10.669 1.00 84.00 92 MET A N 1
ATOM 675 C CA . MET A 1 92 ? -6.227 4.097 -9.783 1.00 84.00 92 MET A CA 1
ATOM 676 C C . MET A 1 92 ? -6.126 4.657 -8.359 1.00 84.00 92 MET A C 1
ATOM 678 O O . MET A 1 92 ? -7.150 5.021 -7.782 1.00 84.00 92 MET A O 1
ATOM 682 N N . LEU A 1 93 ? -4.912 4.782 -7.814 1.00 81.44 93 LEU A N 1
ATOM 683 C CA . LEU A 1 93 ? -4.688 5.371 -6.493 1.00 81.44 93 LEU A CA 1
ATOM 684 C C . LEU A 1 93 ? -5.069 6.852 -6.476 1.00 81.44 93 LEU A C 1
ATOM 686 O O . LEU A 1 93 ? -5.808 7.269 -5.594 1.00 81.44 93 LEU A O 1
ATOM 690 N N . ILE A 1 94 ? -4.678 7.631 -7.488 1.00 87.19 94 ILE A N 1
ATOM 691 C CA . ILE A 1 94 ? -5.067 9.046 -7.600 1.00 87.19 94 ILE A CA 1
ATOM 692 C C . ILE A 1 94 ? -6.593 9.195 -7.601 1.00 87.19 94 ILE A C 1
ATOM 694 O O . ILE A 1 94 ? -7.120 10.026 -6.868 1.00 87.19 94 ILE A O 1
ATOM 698 N N . ARG A 1 95 ? -7.323 8.370 -8.366 1.00 88.19 95 ARG A N 1
ATOM 699 C CA . ARG A 1 95 ? -8.797 8.374 -8.369 1.00 88.19 95 ARG A CA 1
ATOM 700 C C . ARG A 1 95 ? -9.379 7.999 -7.012 1.00 88.19 95 ARG A C 1
ATOM 702 O O . ARG A 1 95 ? -10.366 8.598 -6.602 1.00 88.19 95 ARG A O 1
ATOM 709 N N . PHE A 1 96 ? -8.774 7.039 -6.315 1.00 85.25 96 PHE A N 1
ATOM 710 C CA . PHE A 1 96 ? -9.185 6.671 -4.964 1.00 85.25 96 PHE A CA 1
ATOM 711 C C . PHE A 1 96 ? -9.035 7.852 -3.997 1.00 85.25 96 PHE A C 1
ATOM 713 O O . PHE A 1 96 ? -9.991 8.183 -3.307 1.00 85.25 96 PHE A O 1
ATOM 720 N N . ILE A 1 97 ? -7.897 8.551 -4.004 1.00 85.81 97 ILE A N 1
ATOM 721 C CA . ILE A 1 97 ? -7.668 9.728 -3.148 1.00 85.81 97 ILE A CA 1
ATOM 722 C C . ILE A 1 97 ? -8.617 10.869 -3.515 1.00 85.81 97 ILE A C 1
ATOM 724 O O . ILE A 1 97 ? -9.289 11.427 -2.647 1.00 85.81 97 ILE A O 1
ATOM 728 N N . ALA A 1 98 ? -8.719 11.171 -4.811 1.00 88.19 98 ALA A N 1
ATOM 729 C CA . ALA A 1 98 ? -9.588 12.218 -5.333 1.00 88.19 98 ALA A CA 1
ATOM 730 C C . ALA A 1 98 ? -11.073 11.954 -5.046 1.00 88.19 98 ALA A C 1
ATOM 732 O O . ALA A 1 98 ? -11.848 12.901 -4.998 1.00 88.19 98 ALA A O 1
ATOM 733 N N . LEU A 1 99 ? -11.475 10.697 -4.840 1.00 90.69 99 LEU A N 1
ATOM 734 C CA . LEU A 1 99 ? -12.829 10.332 -4.434 1.00 90.69 99 LEU A CA 1
ATOM 735 C C . LEU A 1 99 ? -12.993 10.334 -2.906 1.00 90.69 99 LEU A C 1
ATOM 737 O O . LEU A 1 99 ? -13.965 10.882 -2.393 1.00 90.69 99 LEU A O 1
ATOM 741 N N . MET A 1 100 ? -12.052 9.744 -2.166 1.00 83.62 100 MET A N 1
ATOM 742 C CA . MET A 1 100 ? -12.151 9.587 -0.712 1.00 83.62 100 MET A CA 1
ATOM 743 C C . MET A 1 100 ? -12.057 10.921 0.033 1.00 83.62 100 MET A C 1
ATOM 745 O O . MET A 1 100 ? -12.854 11.162 0.937 1.00 83.62 100 MET A O 1
ATOM 749 N N . THR A 1 101 ? -11.134 11.813 -0.340 1.00 86.75 101 THR A N 1
ATOM 750 C CA . THR A 1 101 ? -10.944 13.091 0.365 1.00 86.75 101 THR A CA 1
ATOM 751 C C . THR A 1 101 ? -12.193 13.986 0.317 1.00 86.75 101 THR A C 1
ATOM 753 O O . THR A 1 101 ? -12.623 14.436 1.383 1.00 86.75 101 THR A O 1
ATOM 756 N N . PRO A 1 102 ? -12.838 14.228 -0.844 1.00 89.19 102 PRO A N 1
ATOM 757 C CA . PRO A 1 102 ? -14.070 15.014 -0.891 1.00 89.19 102 PRO A CA 1
ATOM 758 C C . PRO A 1 102 ? -15.239 14.334 -0.184 1.00 89.19 102 PRO A C 1
ATOM 760 O O . PRO A 1 102 ? -16.018 15.015 0.474 1.00 89.19 102 PRO A O 1
ATOM 763 N N . ILE A 1 103 ? -15.356 13.004 -0.271 1.00 90.19 103 ILE A N 1
ATOM 764 C CA . ILE A 1 103 ? -16.392 12.261 0.462 1.00 90.19 103 ILE A CA 1
ATOM 765 C C . ILE A 1 103 ? -16.246 12.511 1.964 1.00 90.19 103 ILE A C 1
ATOM 767 O O . ILE A 1 103 ? -17.216 12.870 2.628 1.00 90.19 103 ILE A O 1
ATOM 771 N N . VAL A 1 104 ? -15.029 12.386 2.494 1.00 85.69 104 VAL A N 1
ATOM 772 C CA . VAL A 1 104 ? -14.753 12.629 3.912 1.00 85.69 104 VAL A CA 1
ATOM 773 C C . VAL A 1 104 ? -15.020 14.087 4.294 1.00 85.69 104 VAL A C 1
ATOM 775 O O . VAL A 1 104 ? -15.622 14.338 5.339 1.00 85.69 104 VAL A O 1
ATOM 778 N N . PHE A 1 105 ? -14.626 15.042 3.447 1.00 88.00 105 PHE A N 1
ATOM 779 C CA . PHE A 1 105 ? -14.918 16.462 3.645 1.00 88.00 105 PHE A CA 1
ATOM 780 C C . PHE A 1 105 ? -16.423 16.731 3.746 1.00 88.00 105 PHE A C 1
ATOM 782 O O . PHE A 1 105 ? -16.865 17.355 4.706 1.00 88.00 105 PHE A O 1
ATOM 789 N N . LEU A 1 106 ? -17.211 16.226 2.791 1.00 90.06 106 LEU A N 1
ATOM 790 C CA . LEU A 1 106 ? -18.659 16.427 2.749 1.00 90.06 106 LEU A CA 1
ATOM 791 C C . LEU A 1 106 ? -19.347 15.772 3.946 1.00 90.06 106 LEU A C 1
ATOM 793 O O . LEU A 1 106 ? -20.152 16.421 4.608 1.00 90.06 106 LEU A O 1
ATOM 797 N N . ILE A 1 107 ? -19.000 14.522 4.273 1.00 87.88 107 ILE A N 1
ATOM 798 C CA . ILE A 1 107 ? -19.562 13.826 5.438 1.00 87.88 107 ILE A CA 1
ATOM 799 C C . ILE A 1 107 ? -19.274 14.624 6.712 1.00 87.88 107 ILE A C 1
ATOM 801 O O . ILE A 1 107 ? -20.187 14.868 7.499 1.00 87.88 107 ILE A O 1
ATOM 805 N N . ASN A 1 108 ? -18.032 15.068 6.916 1.00 86.12 108 ASN A N 1
ATOM 806 C CA . ASN A 1 108 ? -17.662 15.807 8.120 1.00 86.12 108 ASN A CA 1
ATOM 807 C C . ASN A 1 108 ? -18.324 17.197 8.163 1.00 86.12 108 ASN A C 1
ATOM 809 O O . ASN A 1 108 ? -18.857 17.587 9.200 1.00 86.12 108 ASN A O 1
ATOM 813 N N . GLY A 1 109 ? -18.373 17.900 7.027 1.00 87.69 109 GLY A N 1
ATOM 814 C CA . GLY A 1 109 ? -19.020 19.206 6.892 1.00 87.69 109 GLY A CA 1
ATOM 815 C C . GLY A 1 109 ? -20.514 19.160 7.209 1.00 87.69 109 GLY A C 1
ATOM 816 O O . GLY A 1 109 ? -20.987 19.943 8.029 1.00 87.69 109 GLY A O 1
ATOM 817 N N . PHE A 1 110 ? -21.249 18.194 6.648 1.00 90.44 110 PHE A N 1
ATOM 818 C CA . PHE A 1 110 ? -22.677 18.026 6.937 1.00 90.44 110 PHE A CA 1
ATOM 819 C C . PHE A 1 110 ? -22.953 17.510 8.352 1.00 90.44 110 PHE A C 1
ATOM 821 O O . PHE A 1 110 ? -23.959 17.888 8.944 1.00 90.44 110 PHE A O 1
ATOM 828 N N . THR A 1 111 ? -22.080 16.664 8.908 1.00 83.56 111 THR A N 1
ATOM 829 C CA . THR A 1 111 ? -22.296 16.086 10.245 1.00 83.56 111 THR A CA 1
ATOM 830 C C . THR A 1 111 ? -22.001 17.088 11.361 1.00 83.56 111 THR A C 1
ATOM 832 O O . THR A 1 111 ? -22.720 17.118 12.355 1.00 83.56 111 THR A O 1
ATOM 835 N N . LYS A 1 112 ? -20.942 17.901 11.225 1.00 80.62 112 LYS A N 1
ATOM 836 C CA . LYS A 1 112 ? -20.493 18.824 12.283 1.00 80.62 112 LYS A CA 1
ATOM 837 C C . LYS A 1 112 ? -20.920 20.276 12.077 1.00 80.62 112 LYS A C 1
ATOM 839 O O . LYS A 1 112 ? -20.854 21.048 13.027 1.00 80.62 112 LYS A O 1
ATOM 844 N N . GLY A 1 113 ? -21.308 20.674 10.865 1.00 82.62 113 GLY A N 1
ATOM 845 C CA . GLY A 1 113 ? -21.706 22.048 10.533 1.00 82.62 113 GLY A CA 1
ATOM 846 C C . GLY A 1 113 ? -20.558 23.070 10.468 1.00 82.62 113 GLY A C 1
ATOM 847 O O . GLY A 1 113 ? -20.752 24.159 9.931 1.00 82.62 113 GLY A O 1
ATOM 848 N N . ASP A 1 114 ? -19.359 22.731 10.957 1.00 88.94 114 ASP A N 1
ATOM 849 C CA . ASP A 1 114 ? -18.151 23.559 10.861 1.00 88.94 114 ASP A CA 1
ATOM 850 C C . ASP A 1 114 ? -17.322 23.180 9.623 1.00 88.94 114 ASP A C 1
ATOM 852 O O . ASP A 1 114 ? -16.551 22.213 9.607 1.00 88.94 114 ASP A O 1
ATOM 856 N N . TRP A 1 115 ? -17.483 23.974 8.565 1.00 87.69 115 TRP A N 1
ATOM 857 C CA . TRP A 1 115 ? -16.812 23.779 7.280 1.00 87.69 115 TRP A CA 1
ATOM 858 C C . TRP A 1 115 ? -15.295 23.980 7.343 1.00 87.69 115 TRP A C 1
ATOM 860 O O . TRP A 1 115 ? -14.570 23.331 6.586 1.00 87.69 115 TRP A O 1
ATOM 870 N N . LEU A 1 116 ? -14.794 24.839 8.240 1.00 90.25 116 LEU A N 1
ATOM 871 C CA . LEU A 1 116 ? -13.358 25.085 8.369 1.00 90.25 116 LEU A CA 1
ATOM 872 C C . LEU A 1 116 ? -12.677 23.888 9.035 1.00 90.25 116 LEU A C 1
ATOM 874 O O . LEU A 1 116 ? -11.668 23.393 8.534 1.00 90.25 116 LEU A O 1
ATOM 878 N N . GLN A 1 117 ? -13.258 23.366 10.117 1.00 87.75 117 GLN A N 1
ATOM 879 C CA . GLN A 1 117 ? -12.762 22.142 10.750 1.00 87.75 117 GLN A CA 1
ATOM 880 C C . GLN A 1 117 ? -12.866 20.933 9.818 1.00 87.75 117 GLN A C 1
ATOM 882 O O . GLN A 1 117 ? -11.946 20.112 9.770 1.00 87.75 117 GLN A O 1
ATOM 887 N N . ALA A 1 118 ? -13.949 20.829 9.042 1.00 89.31 118 ALA A N 1
ATOM 888 C CA . ALA A 1 118 ? -14.089 19.787 8.031 1.00 89.31 118 ALA A CA 1
ATOM 889 C C . ALA A 1 118 ? -12.985 19.876 6.964 1.00 89.31 118 ALA A C 1
ATOM 891 O O . ALA A 1 118 ? -12.425 18.843 6.591 1.00 89.31 118 ALA A O 1
ATOM 892 N N . LEU A 1 119 ? -12.626 21.090 6.520 1.00 89.44 119 LEU A N 1
ATOM 893 C CA . LEU A 1 119 ? -11.554 21.320 5.546 1.00 89.44 119 LEU A CA 1
ATOM 894 C C . LEU A 1 119 ? -10.193 20.894 6.102 1.00 89.44 119 LEU A C 1
ATOM 896 O O . LEU A 1 119 ? -9.463 20.164 5.434 1.00 89.44 119 LEU A O 1
ATOM 900 N N . LEU A 1 120 ? -9.870 21.307 7.331 1.00 90.56 120 LEU A N 1
ATOM 901 C CA . LEU A 1 120 ? -8.618 20.937 7.997 1.00 90.56 120 LEU A CA 1
ATOM 902 C C . LEU A 1 120 ? -8.507 19.417 8.174 1.00 90.56 120 LEU A C 1
ATOM 904 O O . LEU A 1 120 ? -7.462 18.836 7.891 1.00 90.56 120 LEU A O 1
ATOM 908 N N . PHE A 1 121 ? -9.602 18.760 8.564 1.00 88.25 121 PHE A N 1
ATOM 909 C CA . PHE A 1 121 ? -9.648 17.304 8.675 1.00 88.25 121 PHE A CA 1
ATOM 910 C C . PHE A 1 121 ? -9.447 16.614 7.320 1.00 88.25 121 PHE A C 1
ATOM 912 O O . PHE A 1 121 ? -8.653 15.682 7.208 1.00 88.25 121 PHE A O 1
ATOM 919 N N . ALA A 1 122 ? -10.130 17.087 6.275 1.00 88.06 122 ALA A N 1
ATOM 920 C CA . ALA A 1 122 ? -9.986 16.548 4.929 1.00 88.0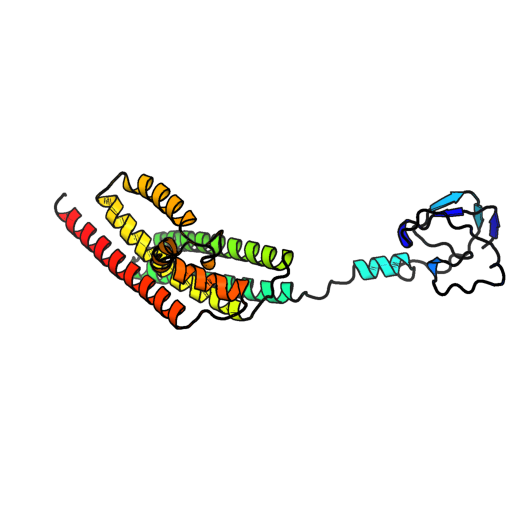6 122 ALA A CA 1
ATOM 921 C C . ALA A 1 122 ? -8.561 16.726 4.383 1.00 88.06 122 ALA A C 1
ATOM 923 O O . ALA A 1 122 ? -8.041 15.813 3.742 1.00 88.06 122 ALA A O 1
ATOM 924 N N . ALA A 1 123 ? -7.905 17.851 4.684 1.00 89.75 123 ALA A N 1
ATOM 925 C CA . ALA A 1 123 ? -6.505 18.076 4.340 1.00 89.75 123 ALA A CA 1
ATOM 926 C C . ALA A 1 123 ? -5.581 17.059 5.030 1.00 89.75 123 ALA A C 1
ATOM 928 O O . ALA A 1 123 ? -4.742 16.456 4.364 1.00 89.75 123 ALA A O 1
ATOM 929 N N . SER A 1 124 ? -5.769 16.788 6.328 1.00 90.94 124 SER A N 1
ATOM 930 C CA . SER A 1 124 ? -5.005 15.746 7.034 1.00 90.94 124 SER A CA 1
ATOM 931 C C . SER A 1 124 ? -5.205 14.353 6.424 1.00 90.94 124 SER A C 1
ATOM 933 O O . SER A 1 124 ? -4.242 13.605 6.264 1.00 90.94 124 SER A O 1
ATOM 935 N N . VAL A 1 125 ? -6.438 14.014 6.031 1.00 88.69 125 VAL A N 1
ATOM 936 C CA . VAL A 1 125 ? -6.747 12.745 5.351 1.00 88.69 125 VAL A CA 1
ATOM 937 C C . VAL A 1 125 ? -6.077 12.675 3.977 1.00 88.69 125 VAL A C 1
ATOM 939 O O . VAL A 1 125 ? -5.518 11.641 3.625 1.00 88.69 125 VAL A O 1
ATOM 942 N N . ALA A 1 126 ? -6.085 13.771 3.215 1.00 87.88 126 ALA A N 1
ATOM 943 C CA . ALA A 1 126 ? -5.427 13.845 1.914 1.00 87.88 126 ALA A CA 1
ATOM 944 C C . ALA A 1 126 ? -3.912 13.620 2.016 1.00 87.88 126 ALA A C 1
ATOM 946 O O . ALA A 1 126 ? -3.364 12.880 1.206 1.00 87.88 126 ALA A O 1
ATOM 947 N N . VAL A 1 127 ? -3.252 14.206 3.023 1.00 91.75 127 VAL A N 1
ATOM 948 C CA . VA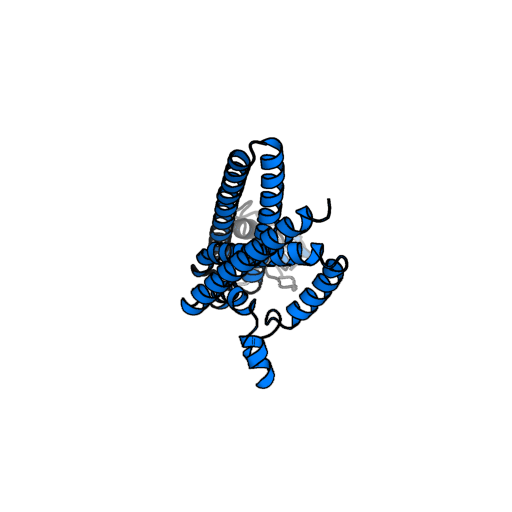L A 1 127 ? -1.816 13.993 3.272 1.00 91.75 127 VAL A CA 1
ATOM 949 C C . VAL A 1 127 ? -1.532 12.523 3.581 1.00 91.75 127 VAL A C 1
ATOM 951 O O . VAL A 1 127 ? -0.691 11.923 2.922 1.00 91.75 127 VAL A O 1
ATOM 954 N N . GLY A 1 128 ? -2.290 11.900 4.491 1.00 87.88 128 GLY A N 1
ATOM 955 C CA . GLY A 1 128 ? -2.090 10.480 4.813 1.00 87.88 128 GLY A CA 1
ATOM 956 C C . GLY A 1 128 ? -2.337 9.546 3.620 1.00 87.88 128 GLY A C 1
ATOM 957 O O . GLY A 1 128 ? -1.637 8.552 3.431 1.00 87.88 128 GLY A O 1
ATOM 958 N N . LEU A 1 129 ? -3.307 9.880 2.768 1.00 86.94 129 LEU A N 1
ATOM 959 C CA . LEU A 1 129 ? -3.545 9.164 1.518 1.00 86.94 129 LEU A CA 1
ATOM 960 C C . LEU A 1 129 ? -2.429 9.394 0.483 1.00 86.94 129 LEU A C 1
ATOM 962 O O . LEU A 1 129 ? -2.082 8.469 -0.252 1.00 86.94 129 LEU A O 1
ATOM 966 N N . ALA A 1 130 ? -1.847 10.594 0.429 1.00 88.38 130 ALA A N 1
ATOM 967 C CA . ALA A 1 130 ? -0.707 10.895 -0.430 1.00 88.38 130 ALA A CA 1
ATOM 968 C C . ALA A 1 130 ? 0.544 10.107 -0.007 1.00 88.38 130 ALA A C 1
ATOM 970 O O . ALA A 1 130 ? 1.200 9.523 -0.870 1.00 88.38 130 ALA A O 1
ATOM 971 N N . ASP A 1 131 ? 0.817 10.003 1.298 1.00 90.12 131 ASP A N 1
ATOM 972 C CA . ASP A 1 131 ? 1.904 9.172 1.838 1.00 90.12 131 ASP A CA 1
ATOM 973 C C . ASP A 1 131 ? 1.729 7.699 1.441 1.00 90.12 131 ASP A C 1
ATOM 975 O O . ASP A 1 131 ? 2.677 7.033 1.013 1.00 90.12 131 ASP A O 1
ATOM 979 N N . LEU A 1 132 ? 0.491 7.194 1.497 1.00 87.69 132 LEU A N 1
ATOM 980 C CA . LEU A 1 132 ? 0.167 5.846 1.036 1.00 87.69 132 LEU A CA 1
ATOM 981 C C . LEU A 1 132 ? 0.453 5.673 -0.465 1.00 87.69 132 LEU A C 1
ATOM 983 O O . LEU A 1 132 ? 1.072 4.684 -0.863 1.00 87.69 132 LEU A O 1
ATOM 987 N N . ALA A 1 133 ? 0.029 6.623 -1.304 1.00 87.31 133 ALA A N 1
ATOM 988 C CA . ALA A 1 133 ? 0.303 6.574 -2.740 1.00 87.31 133 ALA A CA 1
ATOM 989 C C . ALA A 1 133 ? 1.806 6.630 -3.046 1.00 87.31 133 ALA A C 1
ATOM 991 O O . ALA A 1 133 ? 2.271 5.874 -3.900 1.00 87.31 133 ALA A O 1
ATOM 992 N N . ALA A 1 134 ? 2.576 7.450 -2.325 1.00 87.75 134 ALA A N 1
ATOM 993 C CA . ALA A 1 134 ? 4.030 7.493 -2.451 1.00 87.75 134 ALA A CA 1
ATOM 994 C C . ALA A 1 134 ? 4.664 6.123 -2.151 1.00 87.75 134 ALA A C 1
ATOM 996 O O . ALA A 1 134 ? 5.504 5.652 -2.920 1.00 87.75 134 ALA A O 1
ATOM 997 N N . GLY A 1 135 ? 4.201 5.430 -1.103 1.00 88.75 135 GLY A N 1
ATOM 998 C CA . GLY A 1 135 ? 4.636 4.065 -0.788 1.00 88.75 135 GLY A CA 1
ATOM 999 C C . GLY A 1 135 ? 4.386 3.067 -1.927 1.00 88.75 135 GLY A C 1
ATOM 1000 O O . GLY A 1 135 ? 5.265 2.271 -2.260 1.00 88.75 135 GLY A O 1
ATOM 1001 N N . PHE A 1 136 ? 3.226 3.141 -2.587 1.00 86.38 136 PHE A N 1
ATOM 1002 C CA . PHE A 1 136 ? 2.923 2.299 -3.751 1.00 86.38 136 PHE A CA 1
ATOM 1003 C C . PHE A 1 136 ? 3.767 2.636 -4.984 1.00 86.38 136 PHE A C 1
ATOM 1005 O O . PHE A 1 136 ? 4.125 1.727 -5.732 1.00 86.38 136 PHE A O 1
ATOM 1012 N N . VAL A 1 137 ? 4.106 3.909 -5.201 1.00 85.50 137 VAL A N 1
ATOM 1013 C CA . VAL A 1 137 ? 5.009 4.315 -6.290 1.00 85.50 137 VAL A CA 1
ATOM 1014 C C . VAL A 1 137 ? 6.402 3.723 -6.076 1.00 85.50 137 VAL A C 1
ATOM 1016 O O . VAL A 1 137 ? 6.964 3.135 -7.001 1.00 85.50 137 VAL A O 1
ATOM 1019 N N . VAL A 1 138 ? 6.934 3.803 -4.851 1.00 88.75 138 VAL A N 1
ATOM 1020 C CA . VAL A 1 138 ? 8.218 3.177 -4.494 1.00 88.75 138 VAL A CA 1
ATOM 1021 C C . VAL A 1 138 ? 8.158 1.663 -4.698 1.00 88.75 138 VAL A C 1
ATOM 1023 O O . VAL A 1 138 ? 9.058 1.089 -5.311 1.00 88.75 138 VAL A O 1
ATOM 1026 N N . LEU A 1 139 ? 7.077 1.017 -4.247 1.00 87.06 139 LEU A N 1
ATOM 1027 C CA . LEU A 1 139 ? 6.866 -0.413 -4.457 1.00 87.06 139 LEU A CA 1
ATOM 1028 C C . LEU A 1 139 ? 6.867 -0.774 -5.947 1.00 87.06 139 LEU A C 1
ATOM 1030 O O . LEU A 1 139 ? 7.565 -1.703 -6.336 1.00 87.06 139 LEU A O 1
ATOM 1034 N N . ALA A 1 140 ? 6.135 -0.037 -6.785 1.00 84.44 140 ALA A N 1
ATOM 1035 C CA . ALA A 1 140 ? 6.106 -0.274 -8.225 1.00 84.44 140 ALA A CA 1
ATOM 1036 C C . ALA A 1 140 ? 7.508 -0.149 -8.850 1.00 84.44 140 ALA A C 1
ATOM 1038 O O . ALA A 1 140 ? 7.893 -0.995 -9.656 1.00 84.44 140 ALA A O 1
ATOM 1039 N N . GLY A 1 141 ? 8.301 0.843 -8.431 1.00 85.25 141 GLY A N 1
ATOM 1040 C CA . GLY A 1 141 ? 9.700 0.983 -8.847 1.00 85.25 141 GLY A CA 1
ATOM 1041 C C . GLY A 1 141 ? 10.569 -0.218 -8.454 1.00 85.25 141 GLY A C 1
ATOM 1042 O O . GLY A 1 141 ? 11.336 -0.717 -9.277 1.00 85.25 141 GLY A O 1
ATOM 1043 N N . LEU A 1 142 ? 10.407 -0.740 -7.233 1.00 86.50 142 LEU A N 1
ATOM 1044 C CA . LEU A 1 142 ? 11.081 -1.970 -6.803 1.00 86.50 142 LEU A CA 1
ATOM 1045 C C . LEU A 1 142 ? 10.643 -3.177 -7.637 1.00 86.50 142 LEU A C 1
ATOM 1047 O O . LEU A 1 142 ? 11.483 -3.955 -8.079 1.00 86.50 142 LEU A O 1
ATOM 1051 N N . MET A 1 143 ? 9.341 -3.332 -7.880 1.00 85.19 143 MET A N 1
ATOM 1052 C CA . MET A 1 143 ? 8.816 -4.431 -8.693 1.00 85.19 143 MET A CA 1
ATOM 1053 C C . MET A 1 143 ? 9.438 -4.448 -10.086 1.00 85.19 143 MET A C 1
ATOM 1055 O O . MET A 1 143 ? 9.802 -5.511 -10.577 1.00 85.19 143 MET A O 1
ATOM 1059 N N . TRP A 1 144 ? 9.628 -3.278 -10.691 1.00 80.12 144 TRP A N 1
ATOM 1060 C CA . TRP A 1 144 ? 10.343 -3.161 -11.954 1.00 80.12 144 TRP A CA 1
ATOM 1061 C C . TRP A 1 144 ? 11.815 -3.550 -11.845 1.00 80.12 144 TRP A C 1
ATOM 1063 O O . TRP A 1 144 ? 12.282 -4.365 -12.637 1.00 80.12 144 TRP A O 1
ATOM 1073 N N . ALA A 1 145 ? 12.525 -3.029 -10.840 1.00 84.81 145 ALA A N 1
ATOM 1074 C CA . ALA A 1 145 ? 13.941 -3.326 -10.630 1.00 84.81 145 ALA A CA 1
ATOM 1075 C C . ALA A 1 145 ? 14.211 -4.831 -10.432 1.00 84.81 145 ALA A C 1
ATOM 1077 O O . ALA A 1 145 ? 15.247 -5.334 -10.861 1.00 84.81 145 ALA A O 1
ATOM 1078 N N . PHE A 1 146 ? 13.267 -5.558 -9.826 1.00 83.50 146 PHE A N 1
ATOM 1079 C CA . PHE A 1 146 ? 13.347 -7.006 -9.606 1.00 83.50 146 PHE A CA 1
ATOM 1080 C C . PHE A 1 146 ? 12.652 -7.852 -10.690 1.00 83.50 146 PHE A C 1
ATOM 1082 O O . PHE A 1 146 ? 12.596 -9.074 -10.558 1.00 83.50 146 PHE A O 1
ATOM 1089 N N . GLY A 1 147 ? 12.120 -7.240 -11.755 1.00 79.12 147 GLY A N 1
ATOM 1090 C CA . GLY A 1 147 ? 11.475 -7.956 -12.863 1.00 79.12 147 GLY A CA 1
ATOM 1091 C C . GLY A 1 147 ? 10.143 -8.631 -12.508 1.00 79.12 147 GLY A C 1
ATOM 1092 O O . GLY A 1 147 ? 9.752 -9.603 -13.155 1.00 79.12 147 GLY A O 1
ATOM 1093 N N . ALA A 1 148 ? 9.437 -8.150 -11.483 1.00 79.56 148 ALA A N 1
ATOM 1094 C CA . ALA A 1 148 ? 8.145 -8.691 -11.078 1.00 79.56 148 ALA A CA 1
ATOM 1095 C C . ALA A 1 148 ? 7.026 -8.296 -12.071 1.00 79.56 148 ALA A C 1
ATOM 1097 O O . ALA A 1 148 ? 6.957 -7.140 -12.504 1.00 79.56 148 ALA A O 1
ATOM 1098 N N . PRO A 1 149 ? 6.115 -9.221 -12.433 1.00 76.81 149 PRO A N 1
ATOM 1099 C CA . PRO A 1 149 ? 5.072 -8.950 -13.418 1.00 76.81 149 PRO A CA 1
ATOM 1100 C C . PRO A 1 149 ? 3.958 -8.049 -12.860 1.00 76.81 149 PRO A C 1
ATOM 1102 O O . PRO A 1 149 ? 3.427 -8.278 -11.773 1.00 76.81 149 PRO A O 1
ATOM 1105 N N . PHE A 1 150 ? 3.530 -7.063 -13.654 1.00 81.12 150 PHE A N 1
ATOM 1106 C CA . PHE A 1 150 ? 2.357 -6.236 -13.353 1.00 81.12 150 PHE A CA 1
ATOM 1107 C C . PHE A 1 150 ? 1.072 -6.974 -13.745 1.00 81.12 150 PHE A C 1
ATOM 1109 O O . PHE A 1 150 ? 0.657 -6.959 -14.903 1.00 81.12 150 PHE A O 1
ATOM 1116 N N . SER A 1 151 ? 0.446 -7.642 -12.773 1.00 84.19 151 SER A N 1
ATOM 1117 C CA . SER A 1 151 ? -0.816 -8.367 -12.969 1.00 84.19 151 SER A CA 1
ATOM 1118 C C . SER A 1 151 ? -2.043 -7.462 -12.811 1.00 84.19 151 SER A C 1
ATOM 1120 O O . SER A 1 151 ? -2.059 -6.534 -12.001 1.00 84.19 151 SER A O 1
ATOM 1122 N N . ALA A 1 152 ? -3.132 -7.796 -13.511 1.00 84.19 152 ALA A N 1
ATOM 1123 C CA . ALA A 1 152 ? -4.446 -7.184 -13.303 1.00 84.19 152 ALA A CA 1
ATOM 1124 C C . ALA A 1 152 ? -4.974 -7.368 -11.866 1.00 84.19 152 ALA A C 1
ATOM 1126 O O . ALA A 1 152 ? -5.786 -6.564 -11.413 1.00 84.19 152 ALA A O 1
ATOM 1127 N N . ALA A 1 153 ? -4.478 -8.366 -11.122 1.00 86.38 153 ALA A N 1
ATOM 1128 C CA . ALA A 1 153 ? -4.812 -8.567 -9.712 1.00 86.38 153 ALA A CA 1
ATOM 1129 C C . ALA A 1 153 ? -4.479 -7.346 -8.835 1.00 86.38 153 ALA A C 1
ATOM 1131 O O . ALA A 1 153 ? -5.135 -7.122 -7.820 1.00 86.38 153 ALA A O 1
ATOM 1132 N N . MET A 1 154 ? -3.516 -6.509 -9.240 1.00 86.25 154 MET A N 1
ATOM 1133 C CA . MET A 1 154 ? -3.175 -5.265 -8.540 1.00 86.25 154 MET A CA 1
ATOM 1134 C C . MET A 1 154 ? -4.338 -4.269 -8.474 1.00 86.25 154 MET A C 1
ATOM 1136 O O . MET A 1 154 ? -4.354 -3.405 -7.602 1.00 86.25 154 MET A O 1
ATOM 1140 N N . LEU A 1 155 ? -5.344 -4.400 -9.345 1.00 86.69 155 LEU A N 1
ATOM 1141 C CA . LEU A 1 155 ? -6.544 -3.566 -9.295 1.00 86.69 155 LEU A CA 1
ATOM 1142 C C . LEU A 1 155 ? -7.376 -3.797 -8.020 1.00 86.69 155 LEU A C 1
ATOM 1144 O O . LEU A 1 155 ? -8.214 -2.972 -7.673 1.00 86.69 155 LEU A O 1
ATOM 1148 N N . PHE A 1 156 ? -7.127 -4.898 -7.303 1.00 90.12 156 PHE A N 1
ATOM 1149 C CA . PHE A 1 156 ? -7.720 -5.184 -5.998 1.00 90.12 156 PHE A CA 1
ATOM 1150 C C . PHE A 1 156 ? -7.079 -4.377 -4.853 1.00 90.12 156 PHE A C 1
ATOM 1152 O O . PHE A 1 156 ? -7.674 -4.244 -3.785 1.00 90.12 156 PHE A O 1
ATOM 1159 N N . LEU A 1 157 ? -5.888 -3.798 -5.051 1.00 89.44 157 LEU A N 1
ATOM 1160 C CA . LEU A 1 157 ? -5.143 -3.114 -3.988 1.00 89.44 157 LEU A CA 1
ATOM 1161 C C . LEU A 1 157 ? -5.920 -1.979 -3.290 1.00 89.44 157 LEU A C 1
ATOM 1163 O O . LEU A 1 157 ? -5.820 -1.901 -2.069 1.00 89.44 157 LEU A O 1
ATOM 1167 N N . PRO A 1 158 ? -6.746 -1.145 -3.955 1.00 88.50 158 PRO A N 1
ATOM 1168 C CA . PRO A 1 158 ? -7.562 -0.147 -3.261 1.00 88.50 158 PRO A CA 1
ATOM 1169 C C . PRO A 1 158 ? -8.610 -0.772 -2.342 1.00 88.50 158 PRO A C 1
ATOM 1171 O O . PRO A 1 158 ? -8.881 -0.236 -1.272 1.00 88.50 158 PRO A O 1
ATOM 1174 N N . ALA A 1 159 ? -9.183 -1.917 -2.725 1.00 90.88 159 ALA A N 1
ATOM 1175 C CA . ALA A 1 159 ? -10.106 -2.647 -1.864 1.00 90.88 159 ALA A CA 1
ATOM 1176 C C . ALA A 1 159 ? -9.368 -3.221 -0.644 1.00 90.88 159 ALA A C 1
ATOM 1178 O O . ALA A 1 159 ? -9.854 -3.093 0.478 1.00 90.88 159 ALA A O 1
ATOM 1179 N N . ALA A 1 160 ? -8.162 -3.766 -0.843 1.00 93.12 160 ALA A N 1
ATOM 1180 C CA . ALA A 1 160 ? -7.296 -4.208 0.252 1.00 93.12 160 ALA A CA 1
ATOM 1181 C C . ALA A 1 160 ? -6.937 -3.052 1.206 1.00 93.12 160 ALA A C 1
ATOM 1183 O O . ALA A 1 160 ? -7.030 -3.212 2.423 1.00 93.12 160 ALA A O 1
ATOM 1184 N N . VAL A 1 161 ? -6.602 -1.873 0.665 1.00 91.56 161 VAL A N 1
ATOM 1185 C CA . VAL A 1 161 ? -6.384 -0.639 1.438 1.00 91.56 161 VAL A CA 1
ATOM 1186 C C . VAL A 1 161 ? -7.637 -0.265 2.222 1.00 91.56 161 VAL A C 1
ATOM 1188 O O . VAL A 1 161 ? -7.537 -0.023 3.418 1.00 91.56 161 VAL A O 1
ATOM 1191 N N . GLY A 1 162 ? -8.814 -0.248 1.594 1.00 91.25 162 GLY A N 1
ATOM 1192 C CA . GLY A 1 162 ? -10.071 0.081 2.269 1.00 91.25 162 GLY A CA 1
ATOM 1193 C C . GLY A 1 162 ? -10.362 -0.846 3.452 1.00 91.25 162 GLY A C 1
ATOM 1194 O O . GLY A 1 162 ? -10.648 -0.375 4.551 1.00 91.25 162 GLY A O 1
ATOM 1195 N N . ILE A 1 163 ? -10.208 -2.159 3.257 1.00 95.00 163 ILE A N 1
ATOM 1196 C CA . ILE A 1 163 ? -10.369 -3.164 4.319 1.00 95.00 163 ILE A CA 1
ATOM 1197 C C . ILE A 1 163 ? -9.356 -2.930 5.452 1.00 95.00 163 ILE A C 1
ATOM 1199 O O . ILE A 1 163 ? -9.726 -2.937 6.628 1.00 95.00 163 ILE A O 1
ATOM 1203 N N . ALA A 1 164 ? -8.089 -2.671 5.117 1.00 93.88 164 ALA A N 1
ATOM 1204 C CA . ALA A 1 164 ? -7.050 -2.382 6.102 1.00 93.88 164 ALA A CA 1
ATOM 1205 C C . ALA A 1 164 ? -7.305 -1.071 6.868 1.00 93.88 164 ALA A C 1
ATOM 1207 O O . ALA A 1 164 ? -7.105 -1.029 8.079 1.00 93.88 164 ALA A O 1
ATOM 1208 N N . LEU A 1 165 ? -7.796 -0.019 6.204 1.00 92.00 165 LEU A N 1
ATOM 1209 C CA . LEU A 1 165 ? -8.139 1.256 6.840 1.00 92.00 165 LEU A CA 1
ATOM 1210 C C . LEU A 1 165 ? -9.264 1.093 7.864 1.00 92.00 165 LEU A C 1
ATOM 1212 O O . LEU A 1 165 ? -9.167 1.645 8.957 1.00 92.00 165 LEU A O 1
ATOM 1216 N N . VAL A 1 166 ? -10.296 0.304 7.550 1.00 94.88 166 VAL A N 1
ATOM 1217 C CA . VAL A 1 166 ? -11.383 -0.006 8.496 1.00 94.88 166 VAL A CA 1
ATOM 1218 C C . VAL A 1 166 ? -10.839 -0.721 9.736 1.00 94.88 166 VAL A C 1
ATOM 1220 O O . VAL A 1 166 ? -11.180 -0.356 10.862 1.00 94.88 166 VAL A O 1
ATOM 1223 N N . PHE A 1 167 ? -9.946 -1.695 9.549 1.00 96.31 167 PHE A N 1
ATOM 1224 C CA . PHE A 1 167 ? -9.304 -2.406 10.655 1.00 96.31 167 PHE A CA 1
ATOM 1225 C C . PHE A 1 167 ? -8.435 -1.484 11.520 1.00 96.31 167 PHE A C 1
ATOM 1227 O O . PHE A 1 167 ? -8.572 -1.472 12.745 1.00 96.31 167 PHE A O 1
ATOM 1234 N N . VAL A 1 168 ? -7.579 -0.670 10.893 1.00 93.88 168 VAL A N 1
ATOM 1235 C CA . VAL A 1 168 ? -6.714 0.295 11.590 1.00 93.88 168 VAL A CA 1
ATOM 1236 C C . VAL A 1 168 ? -7.546 1.341 12.329 1.00 93.88 168 VAL A C 1
ATOM 1238 O O . VAL A 1 168 ? -7.208 1.675 13.459 1.00 93.88 168 VAL A O 1
ATOM 1241 N N . ALA A 1 169 ? -8.657 1.812 11.758 1.00 93.56 169 ALA A N 1
ATOM 1242 C CA . ALA A 1 169 ? -9.578 2.720 12.439 1.00 93.56 169 ALA A CA 1
ATOM 1243 C C . ALA A 1 169 ? -10.186 2.080 13.698 1.00 93.56 169 ALA A C 1
ATOM 1245 O O . ALA A 1 169 ? -10.218 2.712 14.753 1.00 93.56 169 ALA A O 1
ATOM 1246 N N . GLY A 1 170 ? -10.603 0.812 13.622 1.00 95.38 170 GLY A N 1
ATOM 1247 C CA . GLY A 1 170 ? -11.092 0.064 14.782 1.00 95.38 170 GLY A CA 1
ATOM 1248 C C . GLY A 1 170 ? -10.045 -0.085 15.887 1.00 95.38 170 GLY A C 1
ATOM 1249 O O . GLY A 1 170 ? -10.312 0.232 17.047 1.00 95.38 170 GLY A O 1
ATOM 1250 N N . LEU A 1 171 ? -8.821 -0.484 15.526 1.00 93.50 171 LEU A N 1
ATOM 1251 C CA . LEU A 1 171 ? -7.704 -0.558 16.471 1.00 93.50 171 LEU A CA 1
ATOM 1252 C C . LEU A 1 171 ? -7.335 0.811 17.053 1.00 93.50 171 LEU A C 1
ATOM 1254 O O . LEU A 1 171 ? -7.047 0.905 18.244 1.00 93.50 171 LEU A O 1
ATOM 1258 N N . ALA A 1 172 ? -7.368 1.874 16.249 1.00 92.56 172 ALA A N 1
ATOM 1259 C CA . ALA A 1 172 ? -7.091 3.232 16.701 1.00 92.56 172 ALA A CA 1
ATOM 1260 C C . ALA A 1 172 ? -8.128 3.702 17.729 1.00 92.56 172 ALA A C 1
ATOM 1262 O O . ALA A 1 172 ? -7.744 4.273 18.747 1.00 92.56 172 ALA A O 1
ATOM 1263 N N . LEU A 1 173 ? -9.416 3.406 17.517 1.00 92.62 173 LEU A N 1
ATOM 1264 C CA . LEU A 1 173 ? -10.478 3.696 18.484 1.00 92.62 173 LEU A CA 1
ATOM 1265 C C . LEU A 1 173 ? -10.312 2.895 19.781 1.00 92.62 173 LEU A C 1
ATOM 1267 O O . LEU A 1 173 ? -10.438 3.466 20.863 1.00 92.62 173 LEU A O 1
ATOM 1271 N N . LEU A 1 174 ? -9.960 1.607 19.691 1.00 91.44 174 LEU A N 1
ATOM 1272 C CA . LEU A 1 174 ? -9.633 0.789 20.866 1.00 91.44 174 LEU A CA 1
ATOM 1273 C C . LEU A 1 174 ? -8.455 1.376 21.649 1.00 91.44 174 LEU A C 1
ATOM 1275 O O . LEU A 1 174 ? -8.530 1.524 22.867 1.00 91.44 174 LEU A O 1
ATOM 1279 N N . CYS A 1 175 ? -7.379 1.745 20.954 1.00 90.75 175 CYS A N 1
ATOM 1280 C CA . CYS A 1 175 ? -6.199 2.339 21.573 1.00 90.75 175 CYS A CA 1
ATOM 1281 C C . CYS A 1 175 ? -6.507 3.713 22.180 1.00 90.75 175 CYS A C 1
ATOM 1283 O O . CYS A 1 175 ? -6.021 4.020 23.265 1.00 90.75 175 CYS A O 1
ATOM 1285 N N . ALA A 1 176 ? -7.336 4.526 21.519 1.00 89.06 176 ALA A N 1
ATOM 1286 C CA . ALA A 1 176 ? -7.784 5.814 22.037 1.00 89.06 176 ALA A CA 1
ATOM 1287 C C . ALA A 1 176 ? -8.607 5.640 23.321 1.00 89.06 176 ALA A C 1
ATOM 1289 O O . ALA A 1 176 ? -8.343 6.323 24.310 1.00 89.06 176 ALA A O 1
ATOM 1290 N N . ALA A 1 177 ? -9.538 4.680 23.339 1.00 88.50 177 ALA A N 1
ATOM 1291 C CA . ALA A 1 177 ? -10.309 4.331 24.528 1.00 88.50 177 ALA A CA 1
ATOM 1292 C C . ALA A 1 177 ? -9.410 3.807 25.661 1.00 88.50 177 ALA A C 1
ATOM 1294 O O . ALA A 1 177 ? -9.585 4.193 26.811 1.00 88.50 177 ALA A O 1
ATOM 1295 N N . ALA A 1 178 ? -8.407 2.978 25.356 1.00 87.25 178 ALA A N 1
ATOM 1296 C CA . ALA A 1 178 ? -7.455 2.475 26.348 1.00 87.25 178 ALA A CA 1
ATOM 1297 C C . ALA A 1 178 ? -6.567 3.588 26.931 1.00 87.25 178 ALA A C 1
ATOM 1299 O O . ALA A 1 178 ? -6.336 3.622 28.139 1.00 87.25 178 ALA A O 1
ATOM 1300 N N . ASN A 1 179 ? -6.115 4.530 26.099 1.00 85.69 179 ASN A N 1
ATOM 1301 C CA . ASN A 1 179 ? -5.256 5.641 26.514 1.00 85.69 179 ASN A CA 1
ATOM 1302 C C . ASN A 1 179 ? -5.939 6.591 27.517 1.00 85.69 179 ASN A C 1
ATOM 1304 O O . ASN A 1 179 ? -5.259 7.259 28.292 1.00 85.69 179 ASN A O 1
ATOM 1308 N N . VAL A 1 180 ? -7.276 6.642 27.534 1.00 81.81 180 VAL A N 1
ATOM 1309 C CA . VAL A 1 180 ? -8.048 7.360 28.563 1.00 81.81 180 VAL A CA 1
ATOM 1310 C C . VAL A 1 180 ? -7.814 6.763 29.952 1.00 81.81 180 VAL A C 1
ATOM 1312 O O . VAL A 1 180 ? -7.646 7.502 30.919 1.00 81.81 180 VAL A O 1
ATOM 1315 N N . PHE A 1 181 ? -7.797 5.433 30.055 1.00 78.62 181 PHE A N 1
ATOM 1316 C CA . PHE A 1 181 ? -7.625 4.727 31.326 1.00 78.62 181 PHE A CA 1
ATOM 1317 C C . PHE A 1 181 ? -6.151 4.579 31.714 1.00 78.62 181 PHE A C 1
ATOM 1319 O O . PHE A 1 181 ? -5.818 4.577 32.897 1.00 78.62 181 PHE A O 1
ATOM 1326 N N . PHE A 1 182 ? -5.268 4.480 30.720 1.00 81.38 182 PHE A N 1
ATOM 1327 C CA . PHE A 1 182 ? -3.848 4.207 30.902 1.00 81.38 182 PHE A CA 1
ATOM 1328 C C . PHE A 1 182 ? -3.006 5.272 30.194 1.00 81.38 182 PHE A C 1
ATOM 1330 O O . PHE A 1 182 ? -2.768 5.198 28.990 1.00 81.38 182 PHE A O 1
ATOM 1337 N N . ARG A 1 183 ? -2.505 6.256 30.950 1.00 76.69 183 ARG A N 1
ATOM 1338 C CA . ARG A 1 183 ? -1.690 7.360 30.405 1.00 76.69 183 ARG A CA 1
ATOM 1339 C C . ARG A 1 183 ? -0.374 6.897 29.763 1.00 76.69 183 ARG A C 1
ATOM 1341 O O . ARG A 1 183 ? 0.052 7.494 28.778 1.00 76.69 183 ARG A O 1
ATOM 1348 N N . ASP A 1 184 ? 0.211 5.802 30.251 1.00 82.69 184 ASP A N 1
ATOM 1349 C CA . ASP A 1 184 ? 1.455 5.226 29.711 1.00 82.69 184 ASP A CA 1
ATOM 1350 C C . ASP A 1 184 ? 1.228 4.266 28.531 1.00 82.69 184 ASP A C 1
ATOM 1352 O O . ASP A 1 184 ? 2.180 3.734 27.951 1.00 82.69 184 ASP A O 1
ATOM 1356 N N . PHE A 1 185 ? -0.031 4.053 28.129 1.00 82.69 185 PHE A N 1
ATOM 1357 C CA . PHE A 1 185 ? -0.384 3.119 27.060 1.00 82.69 185 PHE A CA 1
ATOM 1358 C C . PHE A 1 185 ? 0.297 3.465 25.737 1.00 82.69 185 PHE A C 1
ATOM 1360 O O . PHE A 1 185 ? 0.691 2.566 25.001 1.00 82.69 185 PHE A O 1
ATOM 1367 N N . ARG A 1 186 ? 0.514 4.756 25.455 1.00 79.12 186 ARG A N 1
ATOM 1368 C CA . ARG A 1 186 ? 1.214 5.203 24.244 1.00 79.12 186 ARG A CA 1
ATOM 1369 C C . ARG A 1 186 ? 2.638 4.643 24.145 1.00 79.12 186 ARG A C 1
ATOM 1371 O O . ARG A 1 186 ? 3.050 4.237 23.061 1.00 79.12 186 ARG A O 1
ATOM 1378 N N . HIS A 1 187 ? 3.387 4.609 25.247 1.00 82.56 187 HIS A N 1
ATOM 1379 C CA . HIS A 1 187 ? 4.753 4.076 25.244 1.00 82.56 187 HIS A CA 1
ATOM 1380 C C . HIS A 1 187 ? 4.756 2.556 25.080 1.00 82.56 187 HIS A C 1
ATOM 1382 O O . HIS A 1 187 ? 5.543 2.018 24.301 1.00 82.56 187 HIS A O 1
ATOM 1388 N N . LEU A 1 188 ? 3.827 1.872 25.752 1.00 87.94 188 LEU A N 1
ATOM 1389 C CA . LEU A 1 188 ? 3.653 0.427 25.619 1.00 87.94 188 LEU A CA 1
ATOM 1390 C C . LEU A 1 188 ? 3.235 0.031 24.200 1.00 87.94 188 LEU A C 1
ATOM 1392 O O . LEU A 1 188 ? 3.756 -0.945 23.666 1.00 87.94 188 LEU A O 1
ATOM 1396 N N . LEU A 1 189 ? 2.353 0.808 23.567 1.00 88.56 189 LEU A N 1
ATOM 1397 C CA . LEU A 1 189 ? 1.848 0.536 22.225 1.00 88.56 189 LEU A CA 1
ATOM 1398 C C . LEU A 1 189 ? 2.981 0.474 21.197 1.00 88.56 189 LEU A C 1
ATOM 1400 O O . LEU A 1 189 ? 3.019 -0.459 20.403 1.00 88.56 189 LEU A O 1
ATOM 1404 N N . ASN A 1 190 ? 3.938 1.403 21.245 1.00 86.31 190 ASN A N 1
ATOM 1405 C CA . ASN A 1 190 ? 5.078 1.388 20.325 1.00 86.31 190 ASN A CA 1
ATOM 1406 C C . ASN A 1 190 ? 5.928 0.119 20.485 1.00 86.31 190 ASN A C 1
ATOM 1408 O O . ASN A 1 190 ? 6.298 -0.502 19.490 1.00 86.31 190 ASN A O 1
ATOM 1412 N N . SER A 1 191 ? 6.188 -0.302 21.724 1.00 90.81 191 SER A N 1
ATOM 1413 C CA . SER A 1 191 ? 6.928 -1.536 22.009 1.00 90.81 191 SER A CA 1
ATOM 1414 C C . SER A 1 191 ? 6.170 -2.780 21.541 1.00 90.81 191 SER A C 1
ATOM 1416 O O . SER A 1 191 ? 6.760 -3.683 20.951 1.00 90.81 191 SER A O 1
ATOM 1418 N N . VAL A 1 192 ? 4.852 -2.818 21.759 1.00 89.94 192 VAL A N 1
ATOM 1419 C CA . VAL A 1 192 ? 3.993 -3.922 21.311 1.00 89.94 192 VAL A CA 1
ATOM 1420 C C . VAL A 1 192 ? 3.960 -3.994 19.788 1.00 89.94 192 VAL A C 1
ATOM 1422 O O . VAL A 1 192 ? 4.166 -5.071 19.239 1.00 89.94 192 VAL A O 1
ATOM 1425 N N . LEU A 1 193 ? 3.760 -2.870 19.095 1.00 89.69 193 LEU A N 1
ATOM 1426 C CA . LEU A 1 193 ? 3.753 -2.819 17.631 1.00 89.69 193 LEU A CA 1
ATOM 1427 C C . LEU A 1 193 ? 5.107 -3.227 17.041 1.00 89.69 193 LEU A C 1
ATOM 1429 O O . LEU A 1 193 ? 5.140 -3.953 16.050 1.00 89.69 193 LEU A O 1
ATOM 1433 N N . PHE A 1 194 ? 6.215 -2.824 17.669 1.00 89.69 194 PHE A N 1
ATOM 1434 C CA . PHE A 1 194 ? 7.551 -3.255 17.267 1.00 89.69 194 PHE A CA 1
ATOM 1435 C C . PHE A 1 194 ? 7.713 -4.777 17.374 1.00 89.69 194 PHE A C 1
ATOM 1437 O O . PHE A 1 194 ? 8.105 -5.422 16.406 1.00 89.69 194 PHE A O 1
ATOM 1444 N N . LEU A 1 195 ? 7.352 -5.379 18.512 1.00 89.25 195 LEU A N 1
ATOM 1445 C CA . LEU A 1 195 ? 7.402 -6.838 18.680 1.00 89.25 195 LEU A CA 1
ATOM 1446 C C . LEU A 1 195 ? 6.455 -7.558 17.708 1.00 89.25 195 LEU A C 1
ATOM 1448 O O . LEU A 1 195 ? 6.800 -8.593 17.135 1.00 89.25 195 LEU A O 1
ATOM 1452 N N . TRP A 1 196 ? 5.276 -6.988 17.476 1.00 89.31 196 TRP A N 1
ATOM 1453 C CA . TRP A 1 196 ? 4.273 -7.545 16.576 1.00 89.31 196 TRP A CA 1
ATOM 1454 C C . TRP A 1 196 ? 4.707 -7.495 15.104 1.00 89.31 196 TRP A C 1
ATOM 1456 O O . TRP A 1 196 ? 4.403 -8.409 14.333 1.00 89.31 196 TRP A O 1
ATOM 1466 N N . PHE A 1 197 ? 5.484 -6.487 14.705 1.00 89.06 197 PHE A N 1
ATOM 1467 C CA . PHE A 1 197 ? 6.087 -6.437 13.375 1.00 89.06 197 PHE A CA 1
ATOM 1468 C C . PHE A 1 197 ? 6.962 -7.673 13.105 1.00 89.06 197 PHE A C 1
ATOM 1470 O O . PHE A 1 197 ? 6.792 -8.316 12.072 1.00 89.06 197 PHE A O 1
ATOM 1477 N N . PHE A 1 198 ? 7.824 -8.070 14.050 1.00 84.31 198 PHE A N 1
ATOM 1478 C CA . PHE A 1 198 ? 8.671 -9.267 13.904 1.00 84.31 198 PHE A CA 1
ATOM 1479 C C . PHE A 1 198 ? 7.879 -10.573 13.911 1.00 84.31 198 PHE A C 1
ATOM 1481 O O . PHE A 1 198 ? 8.242 -11.530 13.226 1.00 84.31 198 PHE A O 1
ATOM 1488 N N . PHE A 1 199 ? 6.791 -10.604 14.677 1.00 82.88 199 PHE A N 1
ATOM 1489 C CA . PHE A 1 199 ? 5.879 -11.739 14.733 1.00 82.88 199 PHE A CA 1
ATOM 1490 C C . PHE A 1 199 ? 5.070 -11.925 13.440 1.00 82.88 199 PHE A C 1
ATOM 1492 O O . PHE A 1 199 ? 4.572 -13.013 13.152 1.00 82.88 199 PHE A O 1
ATOM 1499 N N . SER A 1 200 ? 4.934 -10.865 12.649 1.00 87.44 200 SER A N 1
ATOM 1500 C CA . SER A 1 200 ? 4.232 -10.909 11.376 1.00 87.44 200 SER A CA 1
ATOM 1501 C C . SER A 1 200 ? 5.176 -11.376 10.260 1.00 87.44 200 SER A C 1
ATOM 1503 O O . SER A 1 200 ? 6.318 -10.915 10.200 1.00 87.44 200 SER A O 1
ATOM 1505 N N . PRO A 1 201 ? 4.730 -12.262 9.347 1.00 82.75 201 PRO A N 1
ATOM 1506 C CA . PRO A 1 201 ? 5.556 -12.796 8.261 1.00 82.75 201 PRO A CA 1
ATOM 1507 C C . PRO A 1 201 ? 5.730 -11.761 7.135 1.00 82.75 201 PRO A C 1
ATOM 1509 O O . PRO A 1 201 ? 5.234 -11.911 6.019 1.00 82.75 201 PRO A O 1
ATOM 1512 N N . ILE A 1 202 ? 6.398 -10.656 7.469 1.00 84.06 202 ILE A N 1
ATOM 1513 C CA . ILE A 1 202 ? 6.706 -9.539 6.571 1.00 84.06 202 ILE A CA 1
ATOM 1514 C C . ILE A 1 202 ? 8.092 -9.748 5.956 1.00 84.06 202 ILE A C 1
ATOM 1516 O O . ILE A 1 202 ? 8.254 -9.632 4.746 1.00 84.06 202 ILE A O 1
ATOM 1520 N N . LEU A 1 203 ? 9.083 -10.083 6.789 1.00 80.88 203 LEU A N 1
ATOM 1521 C CA . LEU A 1 203 ? 10.482 -10.273 6.379 1.00 80.88 203 LEU A CA 1
ATOM 1522 C C . LEU A 1 203 ? 10.832 -11.733 6.054 1.00 80.88 203 LEU A C 1
ATOM 1524 O O . LEU A 1 203 ? 11.910 -12.015 5.538 1.00 80.88 203 LEU A O 1
ATOM 1528 N N . TRP A 1 204 ? 9.948 -12.672 6.386 1.00 80.25 204 TRP A N 1
ATOM 1529 C CA . TRP A 1 204 ? 10.209 -14.107 6.333 1.00 80.25 204 TRP A CA 1
ATOM 1530 C C . TRP A 1 204 ? 8.966 -14.875 5.875 1.00 80.25 204 TRP A C 1
ATOM 1532 O O . TRP A 1 204 ? 7.837 -14.397 5.990 1.00 80.25 204 TRP A O 1
ATOM 1542 N N . LYS A 1 205 ? 9.170 -16.080 5.331 1.00 78.12 205 LYS A N 1
ATOM 1543 C CA . LYS A 1 205 ? 8.084 -16.940 4.840 1.00 78.12 205 LYS A CA 1
ATOM 1544 C C . LYS A 1 205 ? 7.465 -17.726 5.991 1.00 78.12 205 LYS A C 1
ATOM 1546 O O . LYS A 1 205 ? 8.185 -18.433 6.690 1.00 78.12 205 LYS A O 1
ATOM 1551 N N . ALA A 1 206 ? 6.140 -17.673 6.128 1.00 76.31 206 ALA A N 1
ATOM 1552 C CA . ALA A 1 206 ? 5.406 -18.365 7.193 1.00 76.31 206 ALA A CA 1
ATOM 1553 C C . ALA A 1 206 ? 5.694 -19.882 7.264 1.00 76.31 206 ALA A C 1
ATOM 1555 O O . ALA A 1 206 ? 5.712 -20.461 8.345 1.00 76.31 206 ALA A O 1
ATOM 1556 N N . GLU A 1 207 ? 5.985 -20.508 6.121 1.00 78.56 207 GLU A N 1
ATOM 1557 C CA . GLU A 1 207 ? 6.307 -21.937 5.981 1.00 78.56 207 GLU A CA 1
ATOM 1558 C C . GLU A 1 207 ? 7.612 -22.346 6.683 1.00 78.56 207 GLU A C 1
ATOM 1560 O O . GLU A 1 207 ? 7.770 -23.501 7.067 1.00 78.56 207 GLU A O 1
ATOM 1565 N N . ALA A 1 208 ? 8.544 -21.408 6.876 1.00 80.75 208 ALA A N 1
ATOM 1566 C CA . ALA A 1 208 ? 9.828 -21.675 7.523 1.00 80.75 208 ALA A CA 1
ATOM 1567 C C . ALA A 1 208 ? 9.723 -21.772 9.058 1.00 80.75 208 ALA A C 1
ATOM 1569 O O . ALA A 1 208 ? 10.713 -22.073 9.726 1.00 80.75 208 ALA A O 1
ATOM 1570 N N . ALA A 1 209 ? 8.549 -21.496 9.638 1.00 80.31 209 ALA A N 1
ATOM 1571 C CA . ALA A 1 209 ? 8.364 -21.478 11.081 1.00 80.31 209 ALA A CA 1
ATOM 1572 C C . ALA A 1 209 ? 8.171 -22.889 11.675 1.00 80.31 209 ALA A C 1
ATOM 1574 O O . ALA A 1 209 ? 7.462 -23.720 11.094 1.00 80.31 209 ALA A O 1
ATOM 1575 N N . PRO A 1 210 ? 8.730 -23.158 12.874 1.00 84.25 210 PRO A N 1
ATOM 1576 C CA . PRO A 1 210 ? 8.555 -24.435 13.560 1.00 84.25 210 PRO A CA 1
ATOM 1577 C C . PRO A 1 210 ? 7.075 -24.699 13.906 1.00 84.25 210 PRO A C 1
ATOM 1579 O O . PRO A 1 210 ? 6.321 -23.747 14.112 1.00 84.25 210 PRO A O 1
ATOM 1582 N N . PRO A 1 211 ? 6.644 -25.967 14.071 1.00 84.00 211 PRO A N 1
ATOM 1583 C CA . PRO A 1 211 ? 5.224 -26.329 14.196 1.00 84.00 211 PRO A CA 1
ATOM 1584 C C . PRO A 1 211 ? 4.475 -25.591 15.314 1.00 84.00 211 PRO A C 1
ATOM 1586 O O . PRO A 1 211 ? 3.339 -25.163 15.136 1.00 84.00 211 PRO A O 1
ATOM 1589 N N . LYS A 1 212 ? 5.129 -25.364 16.462 1.00 79.44 212 LYS A N 1
ATOM 1590 C CA . LYS A 1 212 ? 4.544 -24.599 17.577 1.00 79.44 212 LYS A CA 1
ATOM 1591 C C . LYS A 1 212 ? 4.285 -23.132 17.209 1.00 79.44 212 LYS A C 1
ATOM 1593 O O . LYS A 1 212 ? 3.303 -22.565 17.667 1.00 79.44 212 LYS A O 1
ATOM 1598 N N . ALA A 1 213 ? 5.138 -22.532 16.378 1.00 80.31 213 ALA A N 1
ATOM 1599 C CA . ALA A 1 213 ? 5.010 -21.147 15.922 1.00 80.31 213 ALA A CA 1
ATOM 1600 C C . ALA A 1 213 ? 3.965 -20.976 14.804 1.00 80.31 213 ALA A C 1
ATOM 1602 O O . ALA A 1 213 ? 3.456 -19.875 14.615 1.00 80.31 213 ALA A O 1
ATOM 1603 N N . GLN A 1 214 ? 3.585 -22.051 14.105 1.00 78.94 214 GLN A N 1
ATOM 1604 C CA . GLN A 1 214 ? 2.543 -22.005 13.072 1.00 78.94 214 GLN A CA 1
ATOM 1605 C C . GLN A 1 214 ? 1.158 -21.696 13.653 1.00 78.94 214 GLN A C 1
ATOM 1607 O O . GLN A 1 214 ? 0.402 -20.940 13.049 1.00 78.94 214 GLN A O 1
ATOM 1612 N N . LEU A 1 215 ? 0.849 -22.198 14.856 1.00 80.06 215 LEU A N 1
ATOM 1613 C CA . LEU A 1 215 ? -0.393 -21.849 15.557 1.00 80.06 215 LEU A CA 1
ATOM 1614 C C . LEU A 1 215 ? -0.448 -20.350 15.883 1.00 80.06 215 LEU A C 1
ATOM 1616 O O . LEU A 1 215 ? -1.460 -19.688 15.677 1.00 80.06 215 LEU A O 1
ATOM 1620 N N . PHE A 1 216 ? 0.671 -19.812 16.358 1.00 78.56 216 PHE A N 1
ATOM 1621 C CA . PHE A 1 216 ? 0.825 -18.397 16.665 1.00 78.56 216 PHE A CA 1
ATOM 1622 C C . PHE A 1 216 ? 0.680 -17.517 15.411 1.00 78.56 216 PHE A C 1
ATOM 1624 O O . PHE A 1 216 ? -0.011 -16.501 15.446 1.00 78.56 216 PHE A O 1
ATOM 1631 N N . LEU A 1 217 ? 1.250 -17.944 14.284 1.00 79.19 217 LEU A N 1
ATOM 1632 C CA . LEU A 1 217 ? 1.078 -17.288 12.986 1.00 79.19 217 LEU A CA 1
ATOM 1633 C C . LEU A 1 217 ? -0.371 -17.303 12.499 1.00 79.19 217 LEU A C 1
ATOM 1635 O O . LEU A 1 217 ? -0.849 -16.290 11.996 1.00 79.19 217 LEU A O 1
ATOM 1639 N N . ALA A 1 218 ? -1.069 -18.428 12.665 1.00 80.50 218 ALA A N 1
ATOM 1640 C CA . ALA A 1 218 ? -2.467 -18.569 12.268 1.00 80.50 218 ALA A CA 1
ATOM 1641 C C . ALA A 1 218 ? -3.404 -17.660 13.083 1.00 80.50 218 ALA A C 1
ATOM 1643 O O . ALA A 1 218 ? -4.419 -17.200 1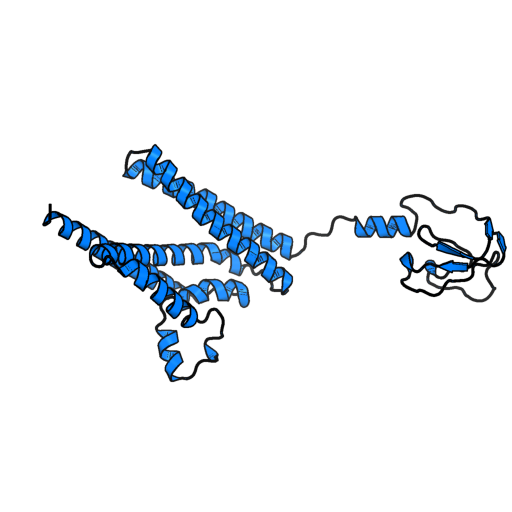2.567 1.00 80.50 218 ALA A O 1
ATOM 1644 N N . LEU A 1 219 ? -3.047 -17.370 14.338 1.00 84.88 219 LEU A N 1
ATOM 1645 C CA . LEU A 1 219 ? -3.789 -16.464 15.218 1.00 84.88 219 LEU A CA 1
ATOM 1646 C C . LEU A 1 219 ? -3.471 -14.980 14.988 1.00 84.88 219 LEU A C 1
ATOM 1648 O O . LEU A 1 219 ? -4.141 -14.125 15.566 1.00 84.88 219 LEU A O 1
ATOM 1652 N N . ASN A 1 220 ? -2.462 -14.645 14.180 1.00 89.44 220 ASN A N 1
ATOM 1653 C CA . ASN A 1 220 ? -2.085 -13.256 13.942 1.00 89.44 220 ASN A CA 1
ATOM 1654 C C . ASN A 1 220 ? -3.177 -12.535 13.125 1.00 89.44 220 ASN A C 1
ATOM 1656 O O . ASN A 1 220 ? -3.335 -12.828 11.937 1.00 89.44 220 ASN A O 1
ATOM 1660 N N . PRO A 1 221 ? -3.886 -11.537 13.685 1.00 90.06 221 PRO A N 1
ATOM 1661 C CA . PRO A 1 221 ? -5.000 -10.909 12.986 1.00 90.06 221 PRO A CA 1
ATOM 1662 C C . PRO A 1 221 ? -4.533 -9.988 11.854 1.00 90.06 221 PRO A C 1
ATOM 1664 O O . PRO A 1 221 ? -5.351 -9.622 11.024 1.00 90.06 221 PRO A O 1
ATOM 1667 N N . VAL A 1 222 ? -3.239 -9.644 11.770 1.00 91.25 222 VAL A N 1
ATOM 1668 C CA . VAL A 1 222 ? -2.665 -8.875 10.651 1.00 91.25 222 VAL A CA 1
ATOM 1669 C C . VAL A 1 222 ? -2.318 -9.781 9.459 1.00 91.25 222 VAL A C 1
ATOM 1671 O O . VAL A 1 222 ? -2.283 -9.313 8.321 1.00 91.25 222 VAL A O 1
ATOM 1674 N N . ALA A 1 223 ? -2.121 -11.088 9.670 1.00 89.25 223 ALA A N 1
ATOM 1675 C CA . ALA A 1 223 ? -1.729 -12.018 8.606 1.00 89.25 223 ALA A CA 1
ATOM 1676 C C . ALA A 1 223 ? -2.721 -12.077 7.420 1.00 89.25 223 ALA A C 1
ATOM 1678 O O . ALA A 1 223 ? -2.266 -12.020 6.273 1.00 89.25 223 ALA A O 1
ATOM 1679 N N . PRO A 1 224 ? -4.054 -12.098 7.633 1.00 91.25 224 PRO A N 1
ATOM 1680 C CA . PRO A 1 224 ? -5.024 -12.023 6.542 1.00 91.25 224 PRO A CA 1
ATOM 1681 C C . PRO A 1 224 ? -4.860 -10.754 5.702 1.00 91.25 224 PRO A C 1
ATOM 1683 O O . PRO A 1 224 ? -4.885 -10.833 4.476 1.00 91.25 224 PRO A O 1
ATOM 1686 N N . PHE A 1 225 ? -4.599 -9.605 6.333 1.00 93.25 225 PHE A N 1
ATOM 1687 C CA . PHE A 1 225 ? -4.390 -8.332 5.639 1.00 93.25 225 PHE A CA 1
ATOM 1688 C C . PHE A 1 225 ? -3.109 -8.349 4.808 1.00 93.25 225 PHE A C 1
ATOM 1690 O O . PHE A 1 225 ? -3.147 -7.955 3.647 1.00 93.25 225 PHE A O 1
ATOM 1697 N N . LEU A 1 226 ? -2.001 -8.880 5.343 1.00 91.06 226 LEU A N 1
ATOM 1698 C CA . LEU A 1 226 ? -0.761 -9.056 4.573 1.00 91.06 226 LEU A CA 1
ATOM 1699 C C . LEU A 1 226 ? -1.005 -9.887 3.313 1.00 91.06 226 LEU A C 1
ATOM 1701 O O . LEU A 1 226 ? -0.509 -9.541 2.242 1.00 91.06 226 LEU A O 1
ATOM 1705 N N . SER A 1 227 ? -1.822 -10.936 3.415 1.00 89.19 227 SER A N 1
ATOM 1706 C CA . SER A 1 227 ? -2.151 -11.791 2.277 1.00 89.19 227 SER A CA 1
ATOM 1707 C C . SER A 1 227 ? -2.929 -11.058 1.170 1.00 89.19 227 SER A C 1
ATOM 1709 O O . SER A 1 227 ? -2.729 -11.371 -0.004 1.00 89.19 227 SER A O 1
ATOM 1711 N N . LEU A 1 228 ? -3.741 -10.044 1.514 1.00 92.50 228 LEU A N 1
ATOM 1712 C CA . LEU A 1 228 ? -4.467 -9.217 0.538 1.00 92.50 228 LEU A CA 1
ATOM 1713 C C . LEU A 1 228 ? -3.536 -8.340 -0.305 1.00 92.50 228 LEU A C 1
ATOM 1715 O O . LEU A 1 228 ? -3.871 -8.025 -1.444 1.00 92.50 228 LEU A O 1
ATOM 1719 N N . PHE A 1 229 ? -2.374 -7.963 0.235 1.00 90.50 229 PHE A N 1
ATOM 1720 C CA . PHE A 1 229 ? -1.342 -7.227 -0.498 1.00 90.50 229 PHE A CA 1
ATOM 1721 C C . PHE A 1 229 ? -0.383 -8.187 -1.211 1.00 90.50 229 PHE A C 1
ATOM 1723 O O . PHE A 1 229 ? -0.118 -8.046 -2.404 1.00 90.50 229 PHE A O 1
ATOM 1730 N N . GLN A 1 230 ? 0.108 -9.210 -0.508 1.00 88.81 230 GLN A N 1
ATOM 1731 C CA . GLN A 1 230 ? 1.121 -10.126 -1.028 1.00 88.81 230 GLN A CA 1
ATOM 1732 C C . GLN A 1 230 ? 0.626 -10.951 -2.223 1.00 88.81 230 GLN A C 1
ATOM 1734 O O . GLN A 1 230 ? 1.394 -11.157 -3.158 1.00 88.81 230 GLN A O 1
ATOM 1739 N N . GLN A 1 231 ? -0.627 -11.422 -2.238 1.00 88.69 231 GLN A N 1
ATOM 1740 C CA . GLN A 1 231 ? -1.114 -12.274 -3.334 1.00 88.69 231 GLN A CA 1
ATOM 1741 C C . GLN A 1 231 ? -1.171 -11.528 -4.686 1.00 88.69 231 GLN A C 1
ATOM 1743 O O . GLN A 1 231 ? -0.548 -12.015 -5.637 1.00 88.69 231 GLN A O 1
ATOM 1748 N N . PRO A 1 232 ? -1.780 -10.327 -4.786 1.00 89.31 232 PRO A N 1
ATOM 1749 C CA . PRO A 1 232 ? -1.724 -9.529 -6.010 1.00 89.31 232 PRO A CA 1
ATOM 1750 C C . PRO A 1 232 ? -0.312 -9.135 -6.444 1.00 89.31 232 PRO A C 1
ATOM 1752 O O . PRO A 1 232 ? -0.038 -9.105 -7.642 1.00 89.31 232 PRO A O 1
ATOM 1755 N N . ILE A 1 233 ? 0.568 -8.825 -5.484 1.00 85.88 233 ILE A N 1
ATOM 1756 C CA . ILE A 1 233 ? 1.901 -8.268 -5.751 1.00 85.88 233 ILE A CA 1
ATOM 1757 C C . ILE A 1 233 ? 2.913 -9.361 -6.129 1.00 85.88 233 ILE A C 1
ATOM 1759 O O . ILE A 1 233 ? 3.592 -9.234 -7.142 1.00 85.88 233 ILE A O 1
ATOM 1763 N N . TRP A 1 234 ? 3.014 -10.445 -5.351 1.00 81.94 234 TRP A N 1
ATOM 1764 C CA . TRP A 1 234 ? 4.003 -11.512 -5.577 1.00 81.94 234 TRP A CA 1
ATOM 1765 C C . TRP A 1 234 ? 3.502 -12.620 -6.495 1.00 81.94 234 TRP A C 1
ATOM 1767 O O . TRP A 1 234 ? 4.271 -13.149 -7.292 1.00 81.94 234 TRP A O 1
ATOM 1777 N N . LYS A 1 235 ? 2.235 -13.022 -6.350 1.00 81.38 235 LYS A N 1
ATOM 1778 C CA . LYS A 1 235 ? 1.678 -14.174 -7.079 1.00 81.38 235 LYS A CA 1
ATOM 1779 C C . LYS A 1 235 ? 0.912 -13.758 -8.333 1.00 81.38 235 LYS A C 1
ATOM 1781 O O . LYS A 1 235 ? 0.539 -14.618 -9.122 1.00 81.38 235 LYS A O 1
ATOM 1786 N N . GLY A 1 236 ? 0.643 -12.461 -8.504 1.00 84.19 236 GLY A N 1
ATOM 1787 C CA . GLY A 1 236 ? -0.161 -11.949 -9.609 1.00 84.19 236 GLY A CA 1
ATOM 1788 C C . GLY A 1 236 ? -1.601 -12.473 -9.613 1.00 84.19 236 GLY A C 1
ATOM 1789 O O . GLY A 1 236 ? -2.256 -12.410 -10.652 1.00 84.19 236 GLY A O 1
ATOM 1790 N N . ALA A 1 237 ? -2.088 -12.983 -8.480 1.00 87.75 237 ALA A N 1
ATOM 1791 C CA . ALA A 1 237 ? -3.397 -13.607 -8.333 1.00 87.75 237 ALA A CA 1
ATOM 1792 C C . ALA A 1 237 ? -4.272 -12.805 -7.366 1.00 87.75 237 ALA A C 1
ATOM 1794 O O . ALA A 1 237 ? -3.772 -12.164 -6.438 1.00 87.75 237 ALA A O 1
ATOM 1795 N N . LEU A 1 238 ? -5.587 -12.841 -7.583 1.00 89.25 238 LEU A N 1
ATOM 1796 C CA . LEU A 1 238 ? -6.536 -12.277 -6.627 1.00 89.25 238 LEU A CA 1
ATOM 1797 C C . LEU A 1 238 ? -6.468 -13.061 -5.308 1.00 89.25 238 LEU A C 1
ATOM 1799 O O . LEU A 1 238 ? -6.297 -14.283 -5.344 1.00 89.25 238 LEU A O 1
ATOM 1803 N N . PRO A 1 239 ? -6.607 -12.384 -4.156 1.00 90.06 239 PRO A N 1
ATOM 1804 C CA . PRO A 1 239 ? -6.652 -13.073 -2.882 1.00 90.06 239 PRO A CA 1
ATOM 1805 C C . PRO A 1 239 ? -7.863 -14.002 -2.809 1.00 90.06 239 PRO A C 1
ATOM 1807 O O . PRO A 1 239 ? -8.930 -13.697 -3.345 1.00 90.06 239 PRO A O 1
ATOM 1810 N N . GLY A 1 240 ? -7.697 -15.133 -2.122 1.00 90.94 240 GLY A N 1
ATOM 1811 C CA . GLY A 1 240 ? -8.782 -16.086 -1.908 1.00 90.94 240 GLY A CA 1
ATOM 1812 C C . GLY A 1 240 ? -10.030 -15.413 -1.308 1.00 90.94 240 GLY A C 1
ATOM 1813 O O . GLY A 1 240 ? -9.910 -14.507 -0.470 1.00 90.94 240 GLY A O 1
ATOM 1814 N N . PRO A 1 241 ? -11.244 -15.835 -1.703 1.00 91.56 241 PRO A N 1
ATOM 1815 C CA . PRO A 1 241 ? -12.478 -15.257 -1.171 1.00 91.56 241 PRO A CA 1
ATOM 1816 C C . PRO A 1 241 ? -12.574 -15.448 0.346 1.00 91.56 241 PRO A C 1
ATOM 1818 O O . PRO A 1 241 ? -13.006 -14.543 1.052 1.00 91.56 241 PRO A O 1
ATOM 1821 N N . GLU A 1 242 ? -12.078 -16.575 0.859 1.00 91.88 242 GLU A N 1
ATOM 1822 C CA . GLU A 1 242 ? -12.039 -16.882 2.290 1.00 91.88 242 GLU A CA 1
ATOM 1823 C C . GLU A 1 242 ? -11.137 -15.916 3.066 1.00 91.88 242 GLU A C 1
ATOM 1825 O O . GLU A 1 242 ? -11.566 -15.336 4.061 1.00 91.88 242 GLU A O 1
ATOM 1830 N N . THR A 1 243 ? -9.911 -15.670 2.588 1.00 91.38 243 THR A N 1
ATOM 1831 C CA . THR A 1 243 ? -8.979 -14.734 3.241 1.00 91.38 243 THR A CA 1
ATOM 1832 C C . THR A 1 243 ? -9.502 -13.303 3.198 1.00 91.38 243 THR A C 1
ATOM 1834 O O . THR A 1 243 ? -9.326 -12.546 4.150 1.00 91.38 243 THR A O 1
ATOM 1837 N N . THR A 1 244 ? -10.189 -12.948 2.110 1.00 94.00 244 THR A N 1
ATOM 1838 C CA . THR A 1 244 ? -10.817 -11.636 1.932 1.00 94.00 244 THR A CA 1
ATOM 1839 C C . THR A 1 244 ? -11.997 -11.447 2.879 1.00 94.00 244 THR A C 1
ATOM 1841 O O . THR A 1 244 ? -12.075 -10.427 3.561 1.00 94.00 244 THR A O 1
ATOM 1844 N N . ALA A 1 245 ? -12.881 -12.443 2.979 1.00 95.00 245 ALA A N 1
ATOM 1845 C CA . ALA A 1 245 ? -14.011 -12.429 3.901 1.00 95.00 245 ALA A CA 1
ATOM 1846 C C . ALA A 1 245 ? -13.549 -12.394 5.363 1.00 95.00 245 ALA A C 1
ATOM 1848 O O . ALA A 1 245 ? -14.096 -11.638 6.161 1.00 95.00 245 ALA A O 1
ATOM 1849 N N . LEU A 1 246 ? -12.507 -13.155 5.704 1.00 94.56 246 LEU A N 1
ATOM 1850 C CA . LEU A 1 246 ? -11.935 -13.172 7.046 1.00 94.56 246 LEU A CA 1
ATOM 1851 C C . LEU A 1 246 ? -11.316 -11.816 7.410 1.00 94.56 246 LEU A C 1
ATOM 1853 O O . LEU A 1 246 ? -11.606 -11.288 8.480 1.00 94.56 246 LEU A O 1
ATOM 1857 N N . ALA A 1 247 ? -10.520 -11.212 6.521 1.00 95.50 247 ALA A N 1
ATOM 1858 C CA . ALA A 1 247 ? -9.950 -9.883 6.749 1.00 95.50 247 ALA A CA 1
ATOM 1859 C C . ALA A 1 247 ? -11.038 -8.804 6.888 1.00 95.50 247 ALA A C 1
ATOM 1861 O O . ALA A 1 247 ? -10.984 -7.988 7.807 1.00 95.50 247 ALA A O 1
ATOM 1862 N N . ALA A 1 248 ? -12.059 -8.825 6.026 1.00 96.25 248 ALA A N 1
ATOM 1863 C CA . ALA A 1 248 ? -13.195 -7.911 6.119 1.00 96.25 248 ALA A CA 1
ATOM 1864 C C . ALA A 1 248 ? -13.988 -8.113 7.423 1.00 96.25 248 ALA A C 1
ATOM 1866 O O . ALA A 1 248 ? -14.327 -7.141 8.094 1.00 96.25 248 ALA A O 1
ATOM 1867 N N . GLY A 1 249 ? -14.226 -9.364 7.824 1.00 96.88 249 GLY A N 1
ATOM 1868 C CA . GLY A 1 249 ? -14.880 -9.708 9.085 1.00 96.88 249 GLY A CA 1
ATOM 1869 C C . GLY A 1 249 ? -14.100 -9.209 10.302 1.00 96.88 249 GLY A C 1
ATOM 1870 O O . GLY A 1 249 ? -14.682 -8.577 11.181 1.00 96.88 249 GLY A O 1
ATOM 1871 N N . LEU A 1 250 ? -12.777 -9.408 10.328 1.00 96.62 250 LEU A N 1
ATOM 1872 C CA . LEU A 1 250 ? -11.903 -8.871 11.375 1.00 96.62 250 LEU A CA 1
ATOM 1873 C C . LEU A 1 250 ? -11.892 -7.340 11.393 1.00 96.62 250 LEU A C 1
ATOM 1875 O O . LEU A 1 250 ? -11.900 -6.752 12.470 1.00 96.62 250 LEU A O 1
ATOM 1879 N N . ALA A 1 251 ? -11.901 -6.689 10.227 1.00 97.44 251 ALA A N 1
ATOM 1880 C CA . ALA A 1 251 ? -11.965 -5.235 10.124 1.00 97.44 251 ALA A CA 1
ATOM 1881 C C . ALA A 1 251 ? -13.262 -4.682 10.730 1.00 97.44 251 ALA A C 1
ATOM 1883 O O . ALA A 1 251 ? -13.221 -3.773 11.559 1.00 97.44 251 ALA A O 1
ATOM 1884 N N . VAL A 1 252 ? -14.406 -5.271 10.371 1.00 97.44 252 VAL A N 1
ATOM 1885 C CA . VAL A 1 252 ? -15.718 -4.888 10.911 1.00 97.44 252 VAL A CA 1
ATOM 1886 C C . VAL A 1 252 ? -15.801 -5.172 12.410 1.00 97.44 252 VAL A C 1
ATOM 1888 O O . VAL A 1 252 ? -16.277 -4.322 13.158 1.00 97.44 252 VAL A O 1
ATOM 1891 N N . LEU A 1 253 ? -15.301 -6.322 12.870 1.00 97.06 253 LEU A N 1
ATOM 1892 C CA . LEU A 1 253 ? -15.273 -6.672 14.290 1.00 97.06 253 LEU A CA 1
ATOM 1893 C C . LEU A 1 253 ? -14.403 -5.698 15.089 1.00 97.06 253 LEU A C 1
ATOM 1895 O O . LEU A 1 253 ? -14.842 -5.195 16.121 1.00 97.06 253 LEU A O 1
ATOM 1899 N N . ALA A 1 254 ? -13.198 -5.387 14.605 1.00 97.00 254 ALA A N 1
ATOM 1900 C CA . ALA A 1 254 ? -12.310 -4.420 15.242 1.00 97.00 254 ALA A CA 1
ATOM 1901 C C . ALA A 1 254 ? -12.956 -3.031 15.312 1.00 97.00 254 ALA A C 1
ATOM 1903 O O . ALA A 1 254 ? -12.868 -2.370 16.345 1.00 97.00 254 ALA A O 1
ATOM 1904 N N . LEU A 1 255 ? -13.643 -2.603 14.246 1.00 97.19 255 LEU A N 1
ATOM 1905 C CA . LEU A 1 255 ? -14.369 -1.336 14.231 1.00 97.19 255 LEU A CA 1
ATOM 1906 C C . LEU A 1 255 ? -15.531 -1.337 15.227 1.00 97.19 255 LEU A C 1
ATOM 1908 O O . LEU A 1 255 ? -15.654 -0.398 16.008 1.00 97.19 255 LEU A O 1
ATOM 1912 N N . ALA A 1 256 ? -16.349 -2.390 15.244 1.00 96.56 256 ALA A N 1
ATOM 1913 C CA . ALA A 1 256 ? -17.465 -2.518 16.174 1.00 96.56 256 ALA A CA 1
ATOM 1914 C C . ALA A 1 256 ? -16.981 -2.486 17.631 1.00 96.56 256 ALA A C 1
ATOM 1916 O O . ALA A 1 256 ? -17.497 -1.702 18.424 1.00 96.56 256 ALA A O 1
ATOM 1917 N N . CYS A 1 257 ? -15.947 -3.264 17.969 1.00 96.00 257 CYS A N 1
ATOM 1918 C CA . CYS A 1 257 ? -15.338 -3.253 19.299 1.00 96.00 257 CYS A CA 1
ATOM 1919 C C . CYS A 1 257 ? -14.705 -1.897 19.644 1.00 96.00 257 CYS A C 1
ATOM 1921 O O . CYS A 1 257 ? -14.819 -1.436 20.776 1.00 96.00 257 CYS A O 1
ATOM 1923 N N . GLY A 1 258 ? -14.049 -1.240 18.685 1.00 95.12 258 GLY A N 1
ATOM 1924 C CA . GLY A 1 258 ? -13.462 0.084 18.885 1.00 95.12 258 GLY A CA 1
ATOM 1925 C C . GLY A 1 258 ? -14.504 1.154 19.163 1.00 95.12 258 GLY A C 1
ATOM 1926 O O . GLY A 1 258 ? -14.361 1.909 20.122 1.00 95.12 258 GLY A O 1
ATOM 1927 N N . VAL A 1 259 ? -15.584 1.183 18.382 1.00 94.56 259 VAL A N 1
ATOM 1928 C CA . VAL A 1 259 ? -16.695 2.121 18.577 1.00 94.56 259 VAL A CA 1
ATOM 1929 C C . VAL A 1 259 ? -17.386 1.871 19.917 1.00 94.56 259 VAL A C 1
ATOM 1931 O O . VAL A 1 259 ? -17.618 2.819 20.665 1.00 94.56 259 VAL A O 1
ATOM 1934 N N . THR A 1 260 ? -17.680 0.615 20.273 1.00 92.69 260 THR A N 1
ATOM 1935 C CA . THR A 1 260 ? -18.329 0.310 21.558 1.00 92.69 260 THR A CA 1
ATOM 1936 C C . THR A 1 260 ? -17.439 0.657 22.747 1.00 92.69 260 THR A C 1
ATOM 1938 O O . THR A 1 260 ? -17.931 1.244 23.712 1.00 92.69 260 THR A O 1
ATOM 1941 N N . ALA A 1 261 ? -16.137 0.364 22.684 1.00 91.25 261 ALA A N 1
ATOM 1942 C CA . ALA A 1 261 ? -15.183 0.729 23.727 1.00 91.25 261 ALA A CA 1
ATOM 1943 C C . ALA A 1 261 ? -15.053 2.252 23.874 1.00 91.25 261 ALA A C 1
ATOM 1945 O O . ALA A 1 261 ? -15.101 2.763 24.993 1.00 91.25 261 ALA A O 1
ATOM 1946 N N . PHE A 1 262 ? -14.952 2.977 22.758 1.00 90.62 262 PHE A N 1
ATOM 1947 C CA . PHE A 1 262 ? -14.844 4.435 22.744 1.00 90.62 262 PHE A CA 1
ATOM 1948 C C . PHE A 1 262 ? -16.083 5.106 23.352 1.00 90.62 262 PHE A C 1
ATOM 1950 O O . PHE A 1 262 ? -15.961 5.897 24.285 1.00 90.62 262 PHE A O 1
ATOM 1957 N N . LEU A 1 263 ? -17.284 4.707 22.917 1.00 88.69 263 LEU A N 1
ATOM 1958 C CA . LEU A 1 263 ? -18.546 5.224 23.461 1.00 88.69 263 LEU A CA 1
ATOM 1959 C C . LEU A 1 263 ? -18.765 4.833 24.931 1.00 88.69 263 LEU A C 1
ATOM 1961 O O . LEU A 1 263 ? -19.435 5.545 25.679 1.00 88.69 263 LEU A O 1
ATOM 1965 N N . SER A 1 264 ? -18.234 3.687 25.366 1.00 84.88 264 SER A N 1
ATOM 1966 C CA . SER A 1 264 ? -18.297 3.272 26.774 1.00 84.88 264 SER A CA 1
ATOM 1967 C C . SER A 1 264 ? -17.350 4.096 27.649 1.00 84.88 264 SER A C 1
ATOM 1969 O O . SER A 1 264 ? -17.701 4.434 28.779 1.00 84.88 264 SER A O 1
ATOM 1971 N N . ALA A 1 265 ? -16.171 4.451 27.129 1.00 82.62 265 ALA A N 1
ATOM 1972 C CA . ALA A 1 265 ? -15.226 5.331 27.809 1.00 82.62 265 ALA A CA 1
ATOM 1973 C C . ALA A 1 265 ? -15.783 6.758 27.948 1.00 82.62 265 ALA A C 1
ATOM 1975 O O . ALA A 1 265 ? -15.680 7.347 29.022 1.00 82.62 265 ALA A O 1
ATOM 1976 N N . GLU A 1 266 ? -16.447 7.274 26.910 1.00 75.50 266 GLU A N 1
ATOM 1977 C CA . GLU A 1 266 ? -17.089 8.596 26.912 1.00 75.50 266 GLU A CA 1
ATOM 1978 C C . GLU A 1 266 ? -18.161 8.726 28.006 1.00 75.50 266 GLU A C 1
ATOM 1980 O O . GLU A 1 266 ? -18.166 9.690 28.769 1.00 75.50 266 GLU A O 1
ATOM 1985 N N . ARG A 1 267 ? -19.020 7.711 28.180 1.00 66.12 267 ARG A N 1
ATOM 1986 C CA . ARG A 1 267 ? -20.042 7.717 29.247 1.00 66.12 267 ARG A CA 1
ATOM 1987 C C . ARG A 1 267 ? -19.451 7.758 30.653 1.00 66.12 267 ARG A C 1
ATOM 1989 O O . ARG A 1 267 ? -20.095 8.255 31.572 1.00 66.12 267 ARG A O 1
ATOM 1996 N N . ARG A 1 268 ? -18.242 7.227 30.843 1.00 64.81 268 ARG A N 1
ATOM 1997 C CA . ARG A 1 268 ? -17.590 7.175 32.157 1.00 64.81 268 ARG A CA 1
ATOM 1998 C C . ARG A 1 268 ? -16.953 8.511 32.549 1.00 64.81 268 ARG A C 1
ATOM 2000 O O . ARG A 1 268 ? -16.789 8.756 33.740 1.00 64.81 268 ARG A O 1
ATOM 2007 N N . PHE A 1 269 ? -16.673 9.390 31.583 1.00 57.75 269 PHE A N 1
ATOM 2008 C CA . PHE A 1 269 ? -16.205 10.759 31.836 1.00 57.75 269 PHE A CA 1
ATOM 2009 C C . PHE A 1 269 ? -17.263 11.652 32.485 1.00 57.75 269 PHE A C 1
ATOM 2011 O O . PHE A 1 269 ? -16.909 12.521 33.276 1.00 57.75 269 PHE A O 1
ATOM 2018 N N . TYR A 1 270 ? -18.549 11.404 32.219 1.00 54.16 270 TYR A N 1
ATOM 2019 C CA . TYR A 1 270 ? -19.649 12.188 32.790 1.00 54.16 270 TYR A CA 1
ATOM 2020 C C . TYR A 1 270 ? -19.743 12.115 34.324 1.00 54.16 270 TYR A C 1
ATOM 2022 O O . TYR A 1 270 ? -20.388 12.964 34.922 1.00 54.16 270 TYR A O 1
ATOM 2030 N N . TYR A 1 271 ? -19.113 11.124 34.963 1.00 51.06 271 TYR A N 1
ATOM 2031 C CA . TYR A 1 271 ? -19.122 10.955 36.422 1.00 51.06 271 TYR A CA 1
ATOM 2032 C C . TYR A 1 271 ? -17.937 11.618 37.147 1.00 51.06 271 TYR A C 1
ATOM 2034 O O . TYR A 1 271 ? -17.890 11.574 38.374 1.00 51.06 271 TYR A O 1
ATOM 2042 N N . TYR A 1 272 ? -16.973 12.194 36.420 1.00 48.50 272 TYR A N 1
ATOM 2043 C CA . TYR A 1 272 ? -15.755 12.796 36.988 1.00 48.50 272 TYR A CA 1
ATOM 2044 C C . TYR A 1 272 ? -15.619 14.308 36.717 1.00 48.50 272 TYR A C 1
ATOM 2046 O O . TYR A 1 272 ? -14.563 14.881 36.991 1.00 48.50 272 TYR A O 1
ATOM 2054 N N . LEU A 1 273 ? -16.676 14.938 36.196 1.00 44.12 273 LEU A N 1
ATOM 2055 C CA . LEU A 1 273 ? -16.886 16.390 36.132 1.00 44.12 273 LEU A CA 1
ATOM 2056 C C . LEU A 1 273 ? -17.961 16.775 37.151 1.00 44.12 273 LEU A C 1
ATOM 2058 O O . LEU A 1 273 ? -17.807 17.851 37.765 1.00 44.12 273 LEU A O 1
#

Sequence (273 aa):
LNAKDLFVSQAMLTGESIPIEKFPVSPAEKRSANALDLETICFMGSNVVSGSATAIVAVTGSETYFGAMAREISGARPLTSFDMGINRVSWMLIRFIALMTPIVFLINGFTKGDWLQALLFAASVAVGLADLAAGFVVLAGLMWAFGAPFSAAMLFLPAAVGIALVFVAGLALLCAAANVFFRDFRHLLNSVLFLWFFFSPILWKAEAAPPKAQLFLALNPVAPFLSLFQQPIWKGALPGPETTALAAGLAVLALACGVTAFLSAERRFYYYL

pLDDT: mean 83.2, std 9.66, range [44.12, 97.44]

Foldseek 3Di:
DFWDQWWKAPCVPPVDRGTQAADCDDDPDDPDPDPVNHSPDDAPPIDTPDTDDDDDDPDDALPGPVNVVVCVVVPDDPQDLLNVLLVVLLVLLVVLLVVVLVVQLVVCCVVPVDNVVSNVVSVVVSVVSVVVSVVVSVLSVVCVVVVHHRAPLSSCVVVLVVLVVLQVLLVVLVLVLVCLVPVCSVVVVVVVVVVLVVLACPPHDLVPDDPVSNVVNVPNLCNLSVQCVCCCGHVVDHRDPVSSVSSSVSSVVSNVNSVVSNVVSVVVVVVVD